Protein AF-A0A8J4VBN0-F1 (afdb_monomer_lite)

Structure (mmCIF, N/CA/C/O backbone):
data_AF-A0A8J4VBN0-F1
#
_entry.id   AF-A0A8J4VBN0-F1
#
loop_
_atom_site.group_PDB
_atom_site.id
_atom_site.type_symbol
_atom_site.label_atom_id
_atom_site.label_alt_id
_atom_site.label_comp_id
_atom_site.label_asym_id
_atom_site.label_entity_id
_atom_site.label_seq_id
_atom_site.pdbx_PDB_ins_code
_atom_site.Cartn_x
_atom_site.Cartn_y
_atom_site.Cartn_z
_atom_site.occupancy
_atom_site.B_iso_or_equiv
_atom_site.auth_seq_id
_atom_site.auth_comp_id
_atom_site.auth_asym_id
_atom_site.auth_atom_id
_atom_site.pdbx_PDB_model_num
ATOM 1 N N . MET A 1 1 ? -38.516 -13.359 5.847 1.00 37.72 1 MET A N 1
ATOM 2 C CA . MET A 1 1 ? -38.148 -12.010 6.319 1.00 37.72 1 MET A CA 1
ATOM 3 C C . MET A 1 1 ? -36.702 -11.805 5.894 1.00 37.72 1 MET A C 1
ATOM 5 O O . MET A 1 1 ? -35.832 -12.460 6.446 1.00 37.72 1 MET A O 1
ATOM 9 N N . LEU A 1 2 ? -36.469 -11.101 4.784 1.00 38.19 2 LEU A N 1
ATOM 10 C CA . LEU A 1 2 ? -35.113 -10.875 4.273 1.00 38.19 2 LEU A CA 1
ATOM 11 C C . LEU A 1 2 ? -34.439 -9.847 5.183 1.00 38.19 2 LEU A C 1
ATOM 13 O O . LEU A 1 2 ? -35.022 -8.793 5.417 1.00 38.19 2 LEU A O 1
ATOM 17 N N . ASP A 1 3 ? -33.267 -10.200 5.702 1.00 50.34 3 ASP A N 1
ATOM 18 C CA . ASP A 1 3 ? -32.446 -9.388 6.600 1.00 50.34 3 ASP A CA 1
ATOM 19 C C . ASP A 1 3 ? -32.258 -7.968 6.033 1.00 50.34 3 ASP A C 1
ATOM 21 O O . ASP A 1 3 ? -31.709 -7.778 4.947 1.00 50.34 3 ASP A O 1
ATOM 25 N N . GLU A 1 4 ? -32.766 -6.967 6.745 1.00 52.91 4 GLU A N 1
ATOM 26 C CA . GLU A 1 4 ? -32.744 -5.551 6.355 1.00 52.91 4 GLU A CA 1
ATOM 27 C C . GLU A 1 4 ? -31.297 -5.038 6.190 1.00 52.91 4 GLU A C 1
ATOM 29 O O . GLU A 1 4 ? -31.014 -4.218 5.315 1.00 52.91 4 GLU A O 1
ATOM 34 N N . SER A 1 5 ? -30.354 -5.654 6.916 1.00 49.41 5 SER A N 1
ATOM 35 C CA . SER A 1 5 ? -28.903 -5.482 6.767 1.00 49.41 5 SER A CA 1
ATOM 36 C C . SER A 1 5 ? -28.397 -5.892 5.376 1.00 49.41 5 SER A C 1
ATOM 38 O O . SER A 1 5 ? -27.596 -5.175 4.773 1.00 49.41 5 SER A O 1
ATOM 40 N N . LEU A 1 6 ? -28.900 -7.000 4.811 1.00 50.12 6 LEU A N 1
ATOM 41 C CA . LEU A 1 6 ? -28.540 -7.437 3.454 1.00 50.12 6 LEU A CA 1
ATOM 42 C C . LEU A 1 6 ? -29.054 -6.458 2.395 1.00 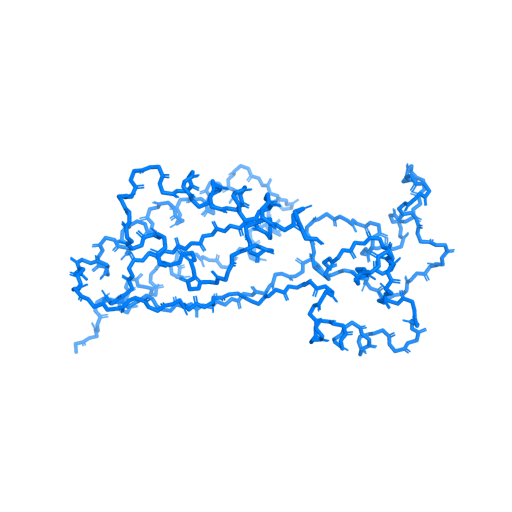50.12 6 LEU A C 1
ATOM 44 O O . LEU A 1 6 ? -28.361 -6.216 1.409 1.00 50.12 6 LEU A O 1
ATOM 48 N N . ARG A 1 7 ? -30.241 -5.870 2.595 1.00 52.50 7 ARG A N 1
ATOM 49 C CA . ARG A 1 7 ? -30.794 -4.874 1.666 1.00 52.50 7 ARG A CA 1
ATOM 50 C C . ARG A 1 7 ? -29.984 -3.587 1.663 1.00 52.50 7 ARG A C 1
ATOM 52 O O . ARG A 1 7 ? -29.706 -3.088 0.584 1.00 52.50 7 ARG A O 1
ATOM 59 N N . GLU A 1 8 ? -29.566 -3.073 2.816 1.00 51.97 8 GLU A N 1
ATOM 60 C CA . GLU A 1 8 ? -28.791 -1.826 2.886 1.00 51.97 8 GLU A CA 1
ATOM 61 C C . GLU A 1 8 ? -27.328 -1.988 2.467 1.00 51.97 8 GLU A C 1
ATOM 63 O O . GLU A 1 8 ? -26.791 -1.103 1.804 1.00 51.97 8 GLU A O 1
ATOM 68 N N . GLN A 1 9 ? -26.688 -3.122 2.772 1.00 53.28 9 GLN A N 1
ATOM 69 C CA . GLN A 1 9 ? -25.357 -3.435 2.238 1.00 53.28 9 GLN A CA 1
ATOM 70 C C . GLN A 1 9 ? -25.402 -3.573 0.716 1.00 53.28 9 GLN A C 1
ATOM 72 O O . GLN A 1 9 ? -24.578 -2.986 0.017 1.00 53.28 9 GLN A O 1
ATOM 77 N N . SER A 1 10 ? -26.417 -4.273 0.196 1.00 47.72 10 SER A N 1
ATOM 78 C CA . SER A 1 10 ? -26.672 -4.330 -1.240 1.00 47.72 10 SER A CA 1
ATOM 79 C C . SER A 1 10 ? -27.016 -2.949 -1.801 1.00 47.72 10 SER A C 1
ATOM 81 O O . SER A 1 10 ? -26.629 -2.674 -2.926 1.00 47.72 10 SER A O 1
ATOM 83 N N . LEU A 1 11 ? -27.665 -2.062 -1.032 1.00 45.69 11 LEU A N 1
ATOM 84 C CA . LEU A 1 11 ? -27.963 -0.686 -1.434 1.00 45.69 11 LEU A CA 1
ATOM 85 C C . LEU A 1 11 ? -26.691 0.166 -1.522 1.00 45.69 11 LEU A C 1
ATOM 87 O O . LEU A 1 11 ? -26.535 0.873 -2.503 1.00 45.69 11 LEU A O 1
ATOM 91 N N . CYS A 1 12 ? -25.764 0.071 -0.565 1.00 49.75 12 CYS A N 1
ATOM 92 C CA . CYS A 1 12 ? -24.473 0.771 -0.607 1.00 49.75 12 CYS A CA 1
ATOM 93 C C . CYS A 1 12 ? -23.614 0.287 -1.783 1.00 49.75 12 CYS A C 1
ATOM 95 O O . CYS A 1 12 ? -23.074 1.103 -2.522 1.00 49.75 12 CYS A O 1
ATOM 9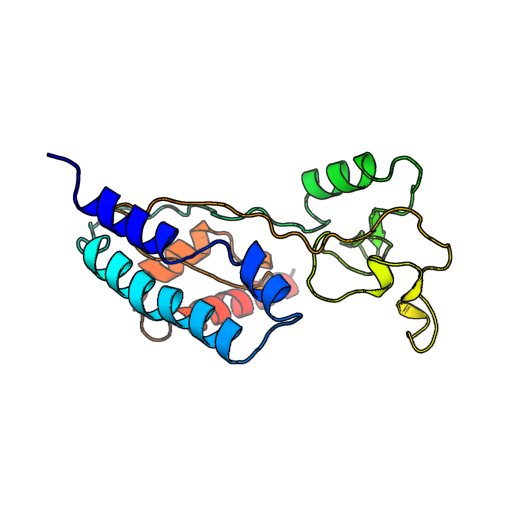7 N N . VAL A 1 13 ? -23.565 -1.034 -1.998 1.00 47.38 13 VAL A N 1
ATOM 98 C CA . VAL A 1 13 ? -22.861 -1.663 -3.128 1.00 47.38 13 VAL A CA 1
ATOM 99 C C . VAL A 1 13 ? -23.549 -1.370 -4.470 1.00 47.38 13 VAL A C 1
ATOM 101 O O . VAL A 1 13 ? -22.877 -1.243 -5.484 1.00 47.38 13 VAL A O 1
ATOM 104 N N . SER A 1 14 ? -24.878 -1.227 -4.502 1.00 44.44 14 SER A N 1
ATOM 105 C CA . SER A 1 14 ? -25.629 -0.869 -5.720 1.00 44.44 14 SER A CA 1
ATOM 106 C C . SER A 1 14 ? -25.656 0.635 -6.009 1.00 44.44 14 SER A C 1
ATOM 108 O O . SER A 1 14 ? -25.774 1.019 -7.165 1.00 44.44 14 SER A O 1
ATOM 110 N N . LYS A 1 15 ? -25.528 1.489 -4.981 1.00 47.47 15 LYS A N 1
ATOM 111 C CA . LYS A 1 15 ? -25.339 2.942 -5.117 1.00 47.47 15 LYS A CA 1
ATOM 112 C C . LYS A 1 15 ? -23.934 3.272 -5.609 1.00 47.47 15 LYS A C 1
ATOM 114 O O . LYS A 1 15 ? -23.758 4.277 -6.287 1.00 47.47 15 LYS A O 1
ATOM 119 N N . SER A 1 16 ? -22.947 2.432 -5.299 1.00 46.38 16 SER A N 1
ATOM 120 C CA . SER A 1 16 ? -21.686 2.414 -6.030 1.00 46.38 16 SER A CA 1
ATOM 121 C C . SER A 1 16 ? -21.892 1.679 -7.353 1.00 46.38 16 SER A C 1
ATOM 123 O O . SER A 1 16 ? -21.517 0.516 -7.498 1.00 46.38 16 SER A O 1
ATOM 125 N N . GLU A 1 17 ? -22.510 2.338 -8.332 1.00 48.00 17 GLU A N 1
ATOM 126 C CA . GLU A 1 17 ? -22.358 1.893 -9.716 1.00 48.00 17 GLU A CA 1
ATOM 127 C C . GLU A 1 17 ? -20.857 1.690 -10.007 1.00 48.00 17 GLU A C 1
ATOM 129 O O . GLU A 1 17 ? -20.023 2.445 -9.488 1.00 48.00 17 GLU A O 1
ATOM 134 N N . PRO A 1 18 ? -20.472 0.651 -10.769 1.00 49.41 18 PRO A N 1
ATOM 135 C CA . PRO A 1 18 ? -19.070 0.360 -11.007 1.00 49.41 18 PRO A CA 1
ATOM 136 C C . PRO A 1 18 ? -18.384 1.602 -11.584 1.00 49.41 18 PRO A C 1
ATOM 138 O O . PRO A 1 18 ? -18.669 2.031 -12.700 1.00 49.41 18 PRO A O 1
ATOM 141 N N . ILE A 1 19 ? -17.432 2.155 -10.825 1.00 49.03 19 ILE A N 1
ATOM 142 C CA . ILE A 1 19 ? -16.625 3.327 -11.217 1.00 49.03 19 ILE A CA 1
ATOM 143 C C . ILE A 1 19 ? -15.944 3.094 -12.582 1.00 49.03 19 ILE A C 1
ATOM 145 O O . ILE A 1 19 ? -15.636 4.045 -13.298 1.00 49.03 19 ILE A O 1
ATOM 149 N N . ASN A 1 20 ? -15.796 1.822 -12.980 1.00 48.25 20 ASN A N 1
ATOM 150 C CA . ASN A 1 20 ? -15.351 1.378 -14.300 1.00 48.25 20 ASN A CA 1
ATOM 151 C C . ASN A 1 20 ? -16.144 1.951 -15.495 1.00 48.25 20 ASN A C 1
ATOM 153 O O . ASN A 1 20 ? -15.658 1.824 -16.613 1.00 48.25 20 ASN A O 1
ATOM 157 N N . GLY A 1 21 ? -17.313 2.575 -15.300 1.00 48.75 21 GLY A N 1
ATOM 158 C CA . GLY A 1 21 ? -18.053 3.270 -16.367 1.00 48.75 21 GLY A CA 1
ATOM 159 C C . GLY A 1 21 ? -17.843 4.789 -16.411 1.00 48.75 21 GLY A C 1
ATOM 160 O O . GLY A 1 21 ? -17.714 5.371 -17.484 1.00 48.75 21 GLY A O 1
ATOM 161 N N . TYR A 1 22 ? -17.736 5.447 -15.257 1.00 53.72 22 TYR A N 1
ATOM 162 C CA . TYR A 1 22 ? -17.884 6.906 -15.168 1.00 53.72 22 TYR A CA 1
ATOM 163 C C . TYR A 1 22 ? -16.712 7.713 -15.721 1.00 53.72 22 TYR A C 1
ATOM 165 O O . TYR A 1 22 ? -16.909 8.700 -16.430 1.00 53.72 22 TYR A O 1
ATOM 173 N N . ALA A 1 23 ? -15.480 7.304 -15.415 1.00 53.44 23 ALA A N 1
ATOM 174 C CA . ALA A 1 23 ? -14.299 7.974 -15.959 1.00 53.44 23 ALA A CA 1
ATOM 175 C C . ALA A 1 23 ? -14.196 7.776 -17.483 1.00 53.44 23 ALA A C 1
ATOM 177 O O . ALA A 1 23 ? -13.687 8.643 -18.193 1.00 53.44 23 ALA A O 1
ATOM 178 N N . SER A 1 24 ? -14.706 6.648 -17.986 1.00 55.84 24 SER A N 1
ATOM 179 C CA . SER A 1 24 ? -14.779 6.347 -19.415 1.00 55.84 24 SER A CA 1
ATOM 180 C C . SER A 1 24 ? -15.873 7.154 -20.124 1.00 55.84 24 SER A C 1
ATOM 182 O O . SER A 1 24 ? -15.613 7.669 -21.209 1.00 55.84 24 SER A O 1
ATOM 184 N N . GLU A 1 25 ? -17.045 7.340 -19.506 1.00 59.03 25 GLU A N 1
ATOM 185 C CA . GLU A 1 25 ? -18.140 8.179 -20.027 1.00 59.03 25 GLU A CA 1
ATOM 186 C C . GLU A 1 25 ? -17.775 9.669 -20.085 1.00 59.03 25 GLU A C 1
ATOM 188 O O . GLU A 1 25 ? -18.123 10.357 -21.044 1.00 59.03 25 GLU A O 1
ATOM 193 N N . HIS A 1 26 ? -17.027 10.169 -19.098 1.00 57.75 26 HIS A N 1
ATOM 194 C CA . HIS A 1 26 ? -16.619 11.576 -19.023 1.00 57.75 26 HIS A CA 1
ATOM 195 C C . HIS A 1 26 ? -15.228 11.869 -19.617 1.00 57.75 26 HIS A C 1
ATOM 197 O O . HIS A 1 26 ? -14.732 12.985 -19.469 1.00 57.75 26 HIS A O 1
ATOM 203 N N . GLN A 1 27 ? -14.597 10.893 -20.288 1.00 62.31 27 GLN A N 1
ATOM 204 C CA . GLN A 1 27 ? -13.237 10.992 -20.855 1.00 62.31 27 GLN A CA 1
ATOM 205 C C . GLN A 1 27 ? -12.172 11.484 -19.851 1.00 62.31 27 GLN A C 1
ATOM 207 O O . GLN A 1 27 ? -11.173 12.098 -20.229 1.00 62.31 27 GLN A O 1
ATOM 212 N N . GLY A 1 28 ? -12.368 11.215 -18.560 1.00 64.38 28 GLY A N 1
ATOM 213 C CA . GLY A 1 28 ? -11.486 11.682 -17.498 1.00 64.38 28 GLY A CA 1
ATOM 214 C C . GLY A 1 28 ? -12.151 11.744 -16.126 1.00 64.38 28 GLY A C 1
ATOM 215 O O . GLY A 1 28 ? -13.335 11.458 -15.954 1.00 64.38 28 GLY A O 1
ATOM 216 N N . ILE A 1 29 ? -11.356 12.131 -15.129 1.00 76.94 29 ILE A N 1
ATOM 217 C CA . ILE A 1 29 ? -11.830 12.405 -13.770 1.00 76.94 29 ILE A CA 1
ATOM 218 C C . ILE A 1 29 ? -12.321 13.860 -13.744 1.00 76.94 29 ILE A C 1
ATOM 220 O O . ILE A 1 29 ? -11.513 14.781 -13.642 1.00 76.94 29 ILE A O 1
ATOM 224 N N . SER A 1 30 ? -13.630 14.068 -13.897 1.00 77.62 30 SER A N 1
ATOM 225 C CA . SER A 1 30 ? -14.269 15.383 -13.752 1.00 77.62 30 SER A CA 1
ATOM 226 C C . SER A 1 30 ? -14.686 15.643 -12.299 1.00 77.62 30 SER A C 1
ATOM 228 O O . SER A 1 30 ? -14.768 14.712 -11.499 1.00 77.62 30 SER A O 1
ATOM 230 N N . GLU A 1 31 ? -14.980 16.900 -11.957 1.00 79.44 31 GLU A N 1
ATOM 231 C CA . GLU A 1 31 ? -15.533 17.283 -10.645 1.00 79.44 31 GLU A CA 1
ATOM 232 C C . GLU A 1 31 ? -16.770 16.444 -10.288 1.00 79.44 31 GLU A C 1
ATOM 234 O O . GLU A 1 31 ? -16.823 15.844 -9.221 1.00 79.44 31 GLU A O 1
ATOM 239 N N . ASN A 1 32 ? -17.689 16.273 -11.240 1.00 75.75 32 ASN A N 1
ATOM 240 C CA . ASN A 1 32 ? -18.893 15.458 -11.072 1.00 75.75 32 ASN A CA 1
ATOM 241 C C . ASN A 1 32 ? -18.568 13.972 -10.804 1.00 75.75 32 ASN A C 1
ATOM 243 O O . ASN A 1 32 ? -19.205 13.334 -9.971 1.00 75.75 32 ASN A O 1
ATOM 247 N N . VAL A 1 33 ? -17.542 13.411 -11.461 1.00 77.00 33 VAL A N 1
ATOM 248 C CA . VAL A 1 33 ? -17.085 12.032 -11.184 1.00 77.00 33 VAL A CA 1
ATOM 249 C C . VAL A 1 33 ? -16.539 11.915 -9.759 1.00 77.00 33 VAL A C 1
ATOM 251 O O . VAL A 1 33 ? -16.814 10.926 -9.082 1.00 77.00 33 VAL A O 1
ATOM 254 N N . ILE A 1 34 ? -15.795 12.921 -9.288 1.00 77.00 34 ILE A N 1
ATOM 255 C CA . ILE A 1 34 ? -15.260 12.950 -7.921 1.00 77.00 34 ILE A CA 1
ATOM 256 C C . ILE A 1 34 ? -16.398 13.073 -6.904 1.00 77.00 34 ILE A C 1
ATOM 258 O O . ILE A 1 34 ? -16.446 12.286 -5.963 1.00 77.00 34 ILE A O 1
ATOM 262 N N . GLU A 1 35 ? -17.333 14.004 -7.100 1.00 75.50 35 GLU A N 1
ATOM 263 C CA . GLU A 1 35 ? -18.477 14.202 -6.203 1.00 75.50 35 GLU A CA 1
ATOM 264 C C . GLU A 1 35 ? -19.346 12.946 -6.104 1.00 75.50 35 GLU A C 1
ATOM 266 O O . GLU A 1 35 ? -19.673 12.493 -5.005 1.00 75.50 35 GLU A O 1
ATOM 271 N N . LYS A 1 36 ? -19.659 12.320 -7.244 1.00 72.56 36 LYS A N 1
ATOM 272 C CA . LYS A 1 36 ? -20.432 11.074 -7.282 1.00 72.56 36 LYS A CA 1
ATOM 273 C C . LYS A 1 36 ? -19.715 9.895 -6.640 1.00 72.56 36 LYS A C 1
ATOM 275 O O . LYS A 1 36 ? -20.387 9.025 -6.101 1.00 72.56 36 LYS A O 1
ATOM 280 N N . ALA A 1 37 ? -18.385 9.839 -6.694 1.00 74.56 37 ALA A N 1
ATOM 281 C CA . ALA A 1 37 ? -17.623 8.821 -5.977 1.00 74.56 37 ALA A CA 1
ATOM 282 C C . ALA A 1 37 ? -17.571 9.112 -4.468 1.00 74.56 37 ALA A C 1
ATOM 284 O O . ALA A 1 37 ? -17.641 8.186 -3.667 1.00 74.56 37 ALA A O 1
ATOM 285 N N . PHE A 1 38 ? -17.483 10.390 -4.088 1.00 73.62 38 PHE A N 1
ATOM 286 C CA . PHE A 1 38 ? -17.320 10.846 -2.710 1.00 73.62 38 PHE A CA 1
ATOM 287 C C . PHE A 1 38 ? -18.587 10.671 -1.864 1.00 73.62 38 PHE A C 1
ATOM 289 O O . PHE A 1 38 ? -18.507 10.126 -0.760 1.00 73.62 38 PHE A O 1
ATOM 296 N N . LEU A 1 39 ? -19.754 11.075 -2.384 1.00 67.94 39 LEU A N 1
ATOM 297 C CA . LEU A 1 39 ? -21.021 11.068 -1.639 1.00 67.94 39 LEU A CA 1
ATOM 298 C C . LEU A 1 39 ? -21.418 9.670 -1.118 1.00 67.94 39 LEU A C 1
ATOM 300 O O . LEU A 1 39 ? -21.722 9.548 0.072 1.00 67.94 39 LEU A O 1
ATOM 304 N N . PRO A 1 40 ? -21.357 8.583 -1.919 1.00 67.81 40 PRO A N 1
ATOM 305 C CA . PRO A 1 40 ? -21.608 7.238 -1.417 1.00 67.81 40 PRO A CA 1
ATOM 306 C C . PRO A 1 40 ? -20.626 6.827 -0.320 1.00 67.81 40 PRO A C 1
ATOM 308 O O . PRO A 1 40 ? -21.053 6.210 0.650 1.00 67.81 40 PRO A O 1
ATOM 311 N N . THR A 1 41 ? -19.339 7.177 -0.416 1.00 71.31 41 THR A N 1
ATOM 312 C CA . THR A 1 41 ? -18.368 6.842 0.641 1.00 71.31 41 THR A CA 1
ATOM 313 C C . THR A 1 41 ? -18.640 7.576 1.947 1.00 71.31 41 THR A C 1
ATOM 315 O O . THR A 1 41 ? -18.646 6.932 2.991 1.00 71.31 41 THR A O 1
ATOM 318 N N . GLU A 1 42 ? -18.900 8.882 1.917 1.00 72.69 42 GLU A N 1
ATOM 319 C CA . GLU A 1 42 ? -19.036 9.679 3.144 1.00 72.69 42 GLU A CA 1
ATOM 320 C C . GLU A 1 42 ? -20.406 9.556 3.814 1.00 72.69 42 GLU A C 1
ATOM 322 O O . GLU A 1 42 ? -20.502 9.694 5.029 1.00 72.69 42 GLU A O 1
ATOM 327 N N . GLU A 1 43 ? -21.476 9.256 3.076 1.00 72.44 43 GLU A N 1
ATOM 328 C CA . GLU A 1 43 ? -22.793 9.058 3.693 1.00 72.44 43 GLU A CA 1
ATOM 329 C C . GLU A 1 43 ? -23.045 7.593 4.059 1.00 72.44 43 GLU A C 1
ATOM 331 O O . GLU A 1 43 ? -23.558 7.286 5.143 1.00 72.44 43 GLU A O 1
ATOM 336 N N . CYS A 1 44 ? -22.683 6.657 3.175 1.00 72.44 44 CYS A N 1
ATOM 337 C CA . CYS A 1 44 ? -23.033 5.255 3.384 1.00 72.44 44 CYS A CA 1
ATOM 338 C C . CYS A 1 44 ? -22.117 4.583 4.404 1.00 72.44 44 CYS A C 1
ATOM 340 O O . CYS A 1 44 ? -22.607 3.805 5.224 1.00 72.44 44 CYS A O 1
ATOM 342 N N . PHE A 1 45 ? -20.810 4.874 4.396 1.00 80.50 45 PHE A N 1
ATOM 343 C CA . PHE A 1 45 ? -19.885 4.207 5.311 1.00 80.50 45 PHE A CA 1
ATOM 344 C C . PHE A 1 45 ? -20.158 4.559 6.783 1.00 80.50 45 PHE A C 1
ATOM 346 O O . PHE A 1 45 ? -20.321 3.625 7.573 1.00 80.50 45 PHE A O 1
ATOM 353 N N . PRO A 1 46 ? -20.306 5.839 7.188 1.00 80.88 46 PRO A N 1
ATOM 354 C CA . PRO A 1 46 ? -20.635 6.164 8.575 1.00 80.88 46 PRO A CA 1
ATOM 355 C C . PRO A 1 46 ? -21.990 5.605 9.009 1.00 80.88 46 PRO A C 1
ATOM 357 O O . PRO A 1 46 ? -22.112 5.118 10.131 1.00 80.88 46 PRO A O 1
ATOM 360 N N . SER A 1 47 ? -22.998 5.622 8.128 1.00 79.69 47 SER A N 1
ATOM 361 C CA . SER A 1 47 ? -24.311 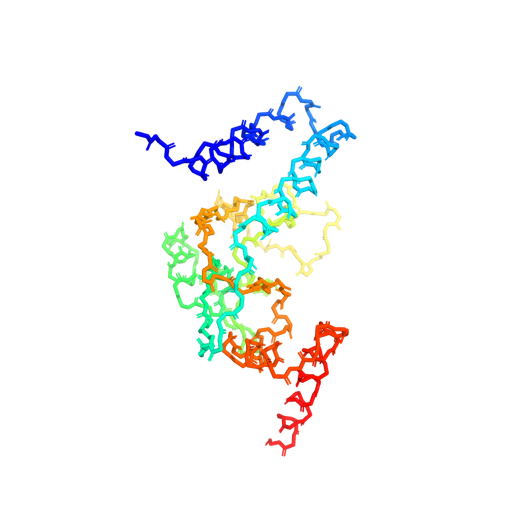5.026 8.407 1.00 79.69 47 SER A CA 1
ATOM 362 C C . SER A 1 47 ? -24.206 3.518 8.660 1.00 79.69 47 SER A C 1
ATOM 364 O O . SER A 1 47 ? -24.702 3.018 9.673 1.00 79.69 47 SER A O 1
ATOM 366 N N . LEU A 1 48 ? -23.486 2.799 7.793 1.00 78.44 48 LEU A N 1
ATOM 367 C CA . LEU A 1 48 ? -23.257 1.363 7.924 1.00 78.44 48 LEU A CA 1
ATOM 368 C C . LEU A 1 48 ? -22.496 1.029 9.215 1.00 78.44 48 LEU A C 1
ATOM 370 O O . LEU A 1 48 ? -22.907 0.140 9.959 1.00 78.44 48 LEU A O 1
ATOM 374 N N . VAL A 1 49 ? -21.425 1.768 9.511 1.00 83.56 49 VAL A N 1
ATOM 375 C CA . VAL A 1 49 ? -20.631 1.601 10.736 1.00 83.56 49 VAL A CA 1
ATOM 376 C C . VAL A 1 49 ? -21.477 1.854 11.981 1.00 83.56 49 VAL A C 1
ATOM 378 O O . VAL A 1 49 ? -21.466 1.035 12.897 1.00 83.56 49 VAL A O 1
ATOM 381 N N . ASN A 1 50 ? -22.251 2.942 12.012 1.00 80.75 50 ASN A N 1
ATOM 382 C CA . ASN A 1 50 ? -23.099 3.2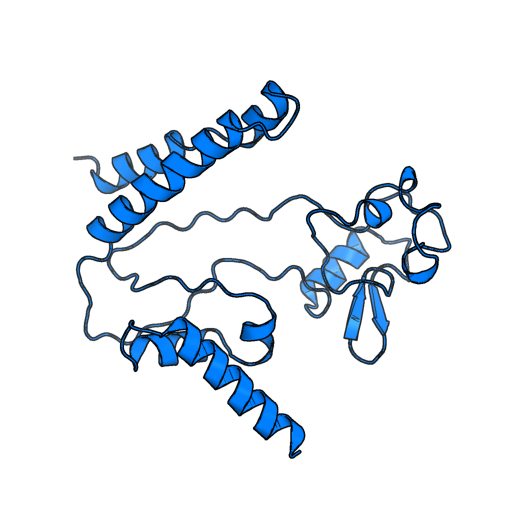75 13.156 1.00 80.75 50 ASN A CA 1
ATOM 383 C C . ASN A 1 50 ? -24.178 2.216 13.416 1.00 80.75 50 ASN A C 1
ATOM 385 O O . ASN A 1 50 ? -24.551 2.030 14.569 1.00 80.75 50 ASN A O 1
ATOM 389 N N . LYS A 1 51 ? -24.664 1.516 12.379 1.00 77.19 51 LYS A N 1
ATOM 390 C CA . LYS A 1 51 ? -25.657 0.433 12.502 1.00 77.19 51 LYS A CA 1
ATOM 391 C C . LYS A 1 51 ? -25.061 -0.933 12.841 1.00 77.19 51 LYS A C 1
ATOM 393 O O . LYS A 1 51 ? -25.712 -1.726 13.516 1.00 77.19 51 LYS A O 1
ATOM 398 N N . GLN A 1 52 ? -23.860 -1.239 12.360 1.00 77.88 52 GLN A N 1
ATOM 399 C CA . GLN A 1 52 ? -23.248 -2.552 12.582 1.00 77.88 52 GLN A CA 1
ATOM 400 C C . GLN A 1 52 ? -22.421 -2.561 13.874 1.00 77.88 52 GLN A C 1
ATOM 402 O O . GLN A 1 52 ? -22.602 -3.434 14.714 1.00 77.88 52 GLN A O 1
ATOM 407 N N . TRP A 1 53 ? -21.587 -1.549 14.121 1.00 82.75 53 TRP A N 1
ATOM 408 C CA . TRP A 1 53 ? -20.627 -1.531 15.237 1.00 82.75 53 TRP A CA 1
ATOM 409 C C . TRP A 1 53 ? -21.216 -0.986 16.560 1.00 82.75 53 TRP A C 1
ATOM 411 O O . TRP A 1 53 ? -20.521 -0.341 17.350 1.00 82.75 53 TRP A O 1
ATOM 421 N N . LEU A 1 54 ? -22.508 -1.229 16.825 1.00 65.06 54 LEU A N 1
ATOM 422 C CA . LEU A 1 54 ? -23.245 -0.708 17.994 1.00 65.06 54 LEU A CA 1
ATOM 423 C C . LEU A 1 54 ? -22.842 -1.348 19.332 1.00 65.06 54 LEU A C 1
ATOM 425 O O . LEU A 1 54 ? -23.068 -0.754 20.387 1.00 65.06 54 LEU A O 1
ATOM 429 N N . LYS A 1 55 ? -22.268 -2.558 19.325 1.00 61.78 55 LYS A N 1
ATOM 430 C CA . LYS A 1 55 ? -21.929 -3.304 20.546 1.00 61.78 55 LYS A CA 1
ATOM 431 C C . LYS A 1 55 ? -20.424 -3.523 20.645 1.00 61.78 55 LYS A C 1
ATOM 433 O O . LYS A 1 55 ? -19.859 -4.376 19.972 1.00 61.78 55 LYS A O 1
ATOM 438 N N . ARG A 1 56 ? -19.772 -2.804 21.562 1.00 60.75 56 ARG A N 1
ATOM 439 C CA . ARG A 1 56 ? -18.407 -3.147 21.979 1.00 60.75 56 ARG A CA 1
ATOM 440 C C . ARG A 1 56 ? -18.475 -4.224 23.047 1.00 60.75 56 ARG A C 1
ATOM 442 O O . ARG A 1 56 ? -18.793 -3.943 24.199 1.00 60.75 56 ARG A O 1
ATOM 449 N N . GLY A 1 57 ? -18.223 -5.465 22.651 1.00 58.78 57 GLY A N 1
ATOM 450 C CA . GLY A 1 57 ? -17.982 -6.534 23.609 1.00 58.78 57 GLY A CA 1
ATOM 451 C C . GLY A 1 57 ? -16.633 -6.331 24.296 1.00 58.78 57 GLY A C 1
ATOM 452 O O . GLY A 1 57 ? -15.675 -5.885 23.674 1.00 58.78 57 GLY A O 1
ATOM 453 N N . THR A 1 58 ? -16.531 -6.707 25.566 1.00 60.28 58 THR A N 1
ATOM 454 C CA . THR A 1 58 ? -15.283 -6.790 26.349 1.00 60.28 58 THR A CA 1
ATOM 455 C C . THR A 1 58 ? -14.393 -7.967 25.914 1.00 60.28 58 THR A C 1
ATOM 457 O O . THR A 1 58 ? -13.783 -8.638 26.744 1.00 60.28 58 THR A O 1
ATOM 460 N N . ARG A 1 59 ? -14.365 -8.277 24.614 1.00 66.50 59 ARG A N 1
ATOM 461 C CA . ARG A 1 59 ? -13.673 -9.443 24.057 1.00 66.50 59 ARG A CA 1
ATOM 462 C C . ARG A 1 59 ? -12.311 -9.053 23.497 1.00 66.50 59 ARG A C 1
ATOM 464 O O . ARG A 1 59 ? -12.094 -7.915 23.088 1.00 66.50 59 ARG A O 1
ATOM 471 N N . GLU A 1 60 ? -11.409 -10.027 23.492 1.00 84.94 60 GLU A N 1
ATOM 472 C CA . GLU A 1 60 ? -10.129 -9.948 22.795 1.00 84.94 60 GLU A CA 1
ATOM 473 C C . GLU A 1 60 ? -10.355 -9.592 21.317 1.00 84.94 60 GLU A C 1
ATOM 475 O O . GLU A 1 60 ? -11.236 -10.156 20.665 1.00 84.94 60 GLU A O 1
ATOM 480 N N . VAL A 1 61 ? -9.595 -8.621 20.804 1.00 91.56 61 VAL A N 1
ATOM 481 C CA . VAL A 1 61 ? -9.725 -8.130 19.426 1.00 91.56 61 VAL A CA 1
ATOM 482 C C . VAL A 1 61 ? -8.580 -8.686 18.592 1.00 91.56 61 VAL A C 1
ATOM 484 O O . VAL A 1 61 ? -7.409 -8.424 18.876 1.00 91.56 61 VAL A O 1
ATOM 487 N N . THR A 1 62 ? -8.916 -9.422 17.538 1.00 94.88 62 THR A N 1
ATOM 488 C CA . THR A 1 62 ? -7.945 -10.012 16.611 1.00 94.88 62 THR A CA 1
ATOM 489 C C . THR A 1 62 ? -7.832 -9.179 15.340 1.00 94.88 62 THR A C 1
ATOM 491 O O . THR A 1 62 ? -8.829 -8.696 14.806 1.00 94.88 62 THR A O 1
ATOM 494 N N . ALA A 1 63 ? -6.611 -9.015 14.837 1.00 96.62 63 ALA A N 1
ATOM 495 C CA . ALA A 1 63 ? -6.363 -8.345 13.571 1.00 96.62 63 ALA A CA 1
ATOM 496 C C . ALA A 1 63 ? -6.702 -9.248 12.376 1.00 96.62 63 ALA A C 1
ATOM 498 O O . ALA A 1 63 ? -6.186 -10.360 12.265 1.00 96.62 63 ALA A O 1
ATOM 499 N N . ILE A 1 64 ? -7.502 -8.729 11.443 1.00 95.38 64 ILE A N 1
ATOM 500 C CA . ILE A 1 64 ? -7.795 -9.367 10.156 1.00 95.38 64 ILE A CA 1
ATOM 501 C C . ILE A 1 64 ? -7.268 -8.457 9.046 1.00 95.38 64 ILE A C 1
ATOM 503 O O . ILE A 1 64 ? -7.653 -7.292 8.948 1.00 95.38 64 ILE A O 1
ATOM 507 N N . GLN A 1 65 ? -6.367 -8.979 8.214 1.00 95.75 65 GLN A N 1
ATOM 508 C CA . GLN A 1 65 ? -5.830 -8.247 7.068 1.00 95.75 65 GLN A CA 1
ATOM 509 C C . GLN A 1 65 ? -6.801 -8.327 5.887 1.00 95.75 65 GLN A C 1
ATOM 511 O O . GLN A 1 65 ? -7.181 -9.419 5.471 1.00 95.75 65 GLN A O 1
ATOM 516 N N . LEU A 1 66 ? -7.185 -7.170 5.341 1.00 94.75 66 LEU A N 1
ATOM 517 C CA . LEU A 1 66 ? -8.195 -7.075 4.275 1.00 94.75 66 LEU A CA 1
ATOM 518 C C . LEU A 1 66 ? -7.606 -6.958 2.858 1.00 94.75 66 LEU A C 1
ATOM 520 O O . LEU A 1 66 ? -8.310 -7.215 1.879 1.00 94.75 66 LEU A O 1
ATOM 524 N N . SER A 1 67 ? -6.332 -6.575 2.737 1.00 92.88 67 SER A N 1
ATOM 525 C CA . SER A 1 67 ? -5.630 -6.400 1.461 1.00 92.88 67 SER A CA 1
ATOM 526 C C . SER A 1 67 ? -4.289 -7.128 1.456 1.00 92.88 67 SER A C 1
ATOM 528 O O . SER A 1 67 ? -3.601 -7.208 2.472 1.00 92.88 67 SER A O 1
ATOM 530 N N . THR A 1 68 ? -3.898 -7.666 0.303 1.00 91.00 68 THR A N 1
ATOM 531 C CA . THR A 1 68 ? -2.559 -8.232 0.109 1.00 91.00 68 THR A CA 1
ATOM 532 C C . THR A 1 68 ? -1.582 -7.148 -0.315 1.00 91.00 68 THR A C 1
ATOM 534 O O . THR A 1 68 ? -1.915 -6.283 -1.125 1.00 91.00 68 THR A O 1
ATOM 537 N N . GLU A 1 69 ? -0.352 -7.221 0.178 1.00 91.75 69 GLU A N 1
ATOM 538 C CA . GLU A 1 69 ? 0.704 -6.310 -0.249 1.00 91.75 69 GLU A CA 1
ATOM 539 C C . GLU A 1 69 ? 1.230 -6.679 -1.638 1.00 91.75 69 GLU A C 1
ATOM 541 O O . GLU A 1 69 ? 1.545 -7.833 -1.925 1.00 91.75 69 GLU A O 1
ATOM 546 N N . HIS A 1 70 ? 1.398 -5.671 -2.489 1.00 95.12 70 HIS A N 1
ATOM 547 C CA . HIS A 1 70 ? 1.959 -5.815 -3.833 1.00 95.12 70 HIS A CA 1
ATOM 548 C C . HIS A 1 70 ? 3.424 -5.361 -3.882 1.00 95.12 70 HIS A C 1
ATOM 550 O O . HIS A 1 70 ? 3.848 -4.690 -4.825 1.00 95.12 70 HIS A O 1
ATOM 556 N N . ASN A 1 71 ? 4.197 -5.722 -2.856 1.00 95.12 71 ASN A N 1
ATOM 557 C CA . ASN A 1 71 ? 5.594 -5.339 -2.661 1.00 95.12 71 ASN A CA 1
ATOM 558 C C . ASN A 1 71 ? 6.545 -6.493 -3.036 1.00 95.12 71 ASN A C 1
ATOM 560 O O . ASN A 1 71 ? 6.322 -7.638 -2.664 1.00 95.12 71 ASN A O 1
ATOM 564 N N . ALA A 1 72 ? 7.635 -6.200 -3.741 1.00 96.56 72 ALA A N 1
ATOM 565 C CA . ALA A 1 72 ? 8.638 -7.155 -4.206 1.00 96.56 72 ALA A CA 1
ATOM 566 C C . ALA A 1 72 ? 9.429 -7.821 -3.069 1.00 96.56 72 ALA A C 1
ATOM 568 O O . ALA A 1 72 ? 10.125 -8.803 -3.312 1.00 96.56 72 ALA A O 1
ATOM 569 N N . ASN A 1 73 ? 9.336 -7.329 -1.833 1.00 93.69 73 ASN A N 1
ATOM 570 C CA . ASN A 1 73 ? 9.841 -8.062 -0.674 1.00 93.69 73 ASN A CA 1
ATOM 571 C C . ASN A 1 73 ? 9.024 -9.338 -0.393 1.00 93.69 73 ASN A C 1
ATOM 573 O O . ASN A 1 73 ? 9.569 -10.286 0.172 1.00 93.69 73 ASN A O 1
ATOM 577 N N . MET A 1 74 ? 7.765 -9.402 -0.839 1.00 94.75 74 MET A N 1
ATOM 578 C CA . MET A 1 74 ? 6.925 -10.596 -0.741 1.00 94.75 74 MET A CA 1
ATOM 579 C C . MET A 1 74 ? 7.318 -11.621 -1.804 1.00 94.75 74 MET A C 1
ATOM 581 O O . MET A 1 74 ? 7.344 -11.328 -2.998 1.00 94.75 74 MET A O 1
ATOM 585 N N . GLU A 1 75 ? 7.599 -12.855 -1.386 1.00 96.12 75 GLU A N 1
ATOM 586 C CA . GLU A 1 75 ? 7.988 -13.934 -2.301 1.00 96.12 75 GLU A CA 1
ATOM 587 C C . GLU A 1 75 ? 6.910 -14.267 -3.337 1.00 96.12 75 GLU A C 1
ATOM 589 O O . GLU A 1 75 ? 7.241 -14.450 -4.506 1.00 96.12 75 GLU A O 1
ATOM 594 N N . SER A 1 76 ? 5.635 -14.252 -2.944 1.00 96.19 76 SER A N 1
ATOM 595 C CA . SER A 1 76 ? 4.505 -14.453 -3.859 1.00 96.19 76 SER A CA 1
ATOM 596 C C . SER A 1 76 ? 4.499 -13.435 -5.002 1.00 96.19 76 SER A C 1
ATOM 598 O O . SER A 1 76 ? 4.348 -13.815 -6.160 1.00 96.19 76 SER A O 1
ATOM 600 N N . VAL A 1 77 ? 4.753 -12.159 -4.698 1.00 96.69 77 VAL A N 1
ATOM 601 C CA . VAL A 1 77 ? 4.838 -11.081 -5.696 1.00 96.69 77 VAL A CA 1
ATOM 602 C C . VAL A 1 77 ? 6.051 -11.276 -6.608 1.00 96.69 77 VAL A C 1
ATOM 604 O O . VAL A 1 77 ? 5.964 -11.046 -7.814 1.00 96.69 77 VAL A O 1
ATOM 607 N N . ARG A 1 78 ? 7.190 -11.734 -6.069 1.00 97.12 78 ARG A N 1
ATOM 608 C CA . ARG A 1 78 ? 8.373 -12.050 -6.890 1.00 97.12 78 ARG A CA 1
ATOM 609 C C . ARG A 1 78 ? 8.093 -13.199 -7.855 1.00 97.12 78 ARG A C 1
ATOM 611 O O . ARG A 1 78 ? 8.431 -13.080 -9.030 1.00 97.12 78 ARG A O 1
ATOM 618 N N . ALA A 1 79 ? 7.457 -14.263 -7.374 1.00 96.75 79 ALA A N 1
ATOM 619 C CA . ALA A 1 79 ? 7.080 -15.411 -8.189 1.00 96.75 79 ALA A CA 1
ATOM 620 C C . ALA A 1 79 ? 6.074 -15.022 -9.287 1.00 96.75 79 ALA A C 1
ATOM 622 O O . ALA A 1 79 ? 6.252 -15.407 -10.442 1.00 96.75 79 ALA A O 1
ATOM 623 N N . GLU A 1 80 ? 5.067 -14.201 -8.962 1.00 95.50 80 GLU A N 1
ATOM 624 C CA . GLU A 1 80 ? 4.108 -13.655 -9.934 1.00 95.50 80 GLU A CA 1
ATOM 625 C C . GLU A 1 80 ? 4.823 -12.848 -11.028 1.00 95.50 80 GLU A C 1
ATOM 627 O O . GLU A 1 80 ? 4.642 -13.119 -12.214 1.00 95.50 80 GLU A O 1
ATOM 632 N N . LEU A 1 81 ? 5.697 -11.906 -10.652 1.00 96.12 81 LEU A N 1
ATOM 633 C CA . LEU A 1 81 ? 6.464 -11.099 -11.607 1.00 96.12 81 LEU A CA 1
ATOM 634 C C . LEU A 1 81 ? 7.363 -11.958 -12.506 1.00 96.12 81 LEU A C 1
ATOM 636 O O . LEU A 1 81 ? 7.447 -11.722 -13.709 1.00 96.12 81 LEU A O 1
ATOM 640 N N . GLN A 1 82 ? 8.024 -12.970 -11.949 1.00 95.75 82 GLN A N 1
ATOM 641 C CA . GLN A 1 82 ? 8.866 -13.885 -12.723 1.00 95.75 82 GLN A CA 1
ATOM 642 C C . GLN A 1 82 ? 8.041 -14.728 -13.706 1.00 95.75 82 GLN A C 1
ATOM 644 O O . GLN A 1 82 ? 8.449 -14.882 -14.856 1.00 95.75 82 GLN A O 1
ATOM 649 N N . SER A 1 83 ? 6.862 -15.200 -13.292 1.00 95.19 83 SER A N 1
ATOM 650 C CA . SER A 1 83 ? 5.907 -15.926 -14.142 1.00 95.19 83 SER A CA 1
ATOM 651 C C . SER A 1 83 ? 5.332 -15.040 -15.261 1.00 95.19 83 SER A C 1
ATOM 653 O O . SER A 1 83 ? 5.244 -15.409 -16.427 1.00 95.19 83 SER A O 1
ATOM 655 N N . LEU A 1 84 ? 5.011 -13.780 -14.984 1.00 93.38 84 LEU A N 1
ATOM 656 C CA . LEU A 1 84 ? 4.521 -12.890 -16.040 1.00 93.38 84 LEU A CA 1
ATOM 657 C C . LEU A 1 84 ? 5.626 -12.507 -17.042 1.00 93.38 84 LEU A C 1
ATOM 659 O O . LEU A 1 84 ? 5.339 -12.244 -18.218 1.00 93.38 84 LEU A O 1
ATOM 663 N N . HIS A 1 85 ? 6.891 -12.536 -16.616 1.00 93.62 85 HIS A N 1
ATOM 664 C CA . HIS A 1 85 ? 8.044 -12.070 -17.384 1.00 93.62 85 HIS A CA 1
ATOM 665 C C . HIS A 1 85 ? 9.146 -13.135 -17.544 1.00 93.62 85 HIS A C 1
ATOM 667 O O . HIS A 1 85 ? 10.320 -12.849 -17.321 1.00 93.62 85 HIS A O 1
ATOM 673 N N . HIS A 1 86 ? 8.793 -14.337 -18.018 1.00 91.12 86 HIS A N 1
ATOM 674 C CA . HIS A 1 86 ? 9.723 -15.473 -18.196 1.00 91.12 86 HIS A CA 1
ATOM 675 C C . HIS A 1 86 ? 11.049 -15.146 -18.916 1.00 91.12 86 HIS A C 1
ATOM 677 O O . HIS A 1 86 ? 12.073 -15.769 -18.652 1.00 91.12 86 HIS A O 1
ATOM 683 N N . HIS A 1 87 ? 11.042 -14.185 -19.844 1.00 89.12 87 HIS A N 1
ATOM 684 C CA . HIS A 1 87 ? 12.214 -13.807 -20.646 1.00 89.12 87 HIS A CA 1
ATOM 685 C C . HIS A 1 87 ? 13.029 -12.649 -20.049 1.00 89.12 87 HIS A C 1
ATOM 687 O O . HIS A 1 87 ? 14.020 -12.218 -20.636 1.00 89.12 87 HIS A O 1
ATOM 693 N N . ASP A 1 88 ? 12.612 -12.112 -18.904 1.00 92.12 88 ASP A N 1
ATOM 694 C CA . ASP A 1 88 ? 13.187 -10.922 -18.289 1.00 92.12 88 ASP A CA 1
ATOM 695 C C . ASP A 1 88 ? 13.825 -11.280 -16.947 1.00 92.12 88 ASP A C 1
ATOM 697 O O . ASP A 1 88 ? 13.255 -11.080 -15.876 1.00 92.12 88 ASP A O 1
ATOM 701 N N . SER A 1 89 ? 15.058 -11.787 -16.991 1.00 91.56 89 SER A N 1
ATOM 702 C CA . SER A 1 89 ? 15.816 -12.152 -15.784 1.00 91.56 89 SER A CA 1
ATOM 703 C C . SER A 1 89 ? 16.105 -10.970 -14.848 1.00 91.56 89 SER A C 1
ATOM 705 O O . SER A 1 89 ? 16.615 -11.166 -13.748 1.00 91.56 89 SER A O 1
ATOM 707 N N . GLN A 1 90 ? 15.806 -9.741 -15.276 1.00 92.62 90 GLN A N 1
ATOM 708 C CA . GLN A 1 90 ? 15.991 -8.509 -14.515 1.00 92.62 90 GLN A CA 1
ATOM 709 C C . GLN A 1 90 ? 14.659 -7.909 -14.037 1.00 92.62 90 GLN A C 1
ATOM 711 O O . GLN A 1 90 ? 14.658 -6.784 -13.533 1.00 92.62 90 GLN A O 1
ATOM 716 N N . ILE A 1 91 ? 13.526 -8.615 -14.187 1.00 95.69 91 ILE A N 1
ATOM 717 C CA . ILE A 1 91 ? 12.212 -8.114 -13.755 1.00 95.69 91 ILE A CA 1
ATOM 718 C C . ILE A 1 91 ? 12.200 -7.775 -12.264 1.00 95.69 91 ILE A C 1
ATOM 720 O O . ILE A 1 91 ? 11.671 -6.738 -11.874 1.00 95.69 91 ILE A O 1
ATOM 724 N N . VAL A 1 92 ? 12.855 -8.597 -11.445 1.00 96.75 92 VAL A N 1
ATOM 725 C CA . VAL A 1 92 ? 13.000 -8.410 -10.003 1.00 96.75 92 VAL A CA 1
ATOM 726 C C . VAL A 1 92 ? 14.451 -8.663 -9.623 1.00 96.75 92 VAL A C 1
ATOM 728 O O . VAL A 1 92 ? 14.994 -9.727 -9.909 1.00 96.75 92 VAL A O 1
ATOM 731 N N . VAL A 1 93 ? 15.080 -7.693 -8.962 1.00 96.31 93 VAL A N 1
ATOM 732 C CA . VAL A 1 93 ? 16.494 -7.759 -8.572 1.00 96.31 93 VAL A CA 1
ATOM 733 C C . VAL A 1 93 ? 16.683 -7.320 -7.126 1.00 96.31 93 VAL A C 1
ATOM 735 O O . VAL A 1 93 ? 15.999 -6.418 -6.638 1.00 96.31 93 VAL A O 1
ATOM 738 N N . LEU A 1 94 ? 17.637 -7.938 -6.433 1.00 96.88 94 LEU A N 1
ATOM 739 C CA . LEU A 1 94 ? 18.036 -7.536 -5.088 1.00 96.88 94 LEU A CA 1
ATOM 740 C C . LEU A 1 94 ? 19.080 -6.414 -5.186 1.00 96.88 94 LEU A C 1
ATOM 742 O O . LEU A 1 94 ? 20.187 -6.633 -5.672 1.00 96.88 94 LEU A O 1
ATOM 746 N N . LYS A 1 95 ? 18.749 -5.206 -4.718 1.00 94.38 95 LYS A N 1
ATOM 747 C CA . LYS A 1 95 ? 19.642 -4.036 -4.742 1.00 94.38 95 LYS A CA 1
ATOM 748 C C . LYS A 1 95 ? 19.702 -3.391 -3.364 1.00 94.38 95 LYS A C 1
ATOM 750 O O . LYS A 1 95 ? 18.672 -3.036 -2.799 1.00 94.38 95 LYS A O 1
ATOM 755 N N . HIS A 1 96 ? 20.912 -3.230 -2.826 1.00 92.44 96 HIS A N 1
ATOM 756 C CA . HIS A 1 96 ? 21.135 -2.733 -1.461 1.00 92.44 96 HIS A CA 1
ATOM 757 C C . HIS A 1 96 ? 20.322 -3.508 -0.406 1.00 92.44 96 HIS A C 1
ATOM 759 O O . HIS A 1 96 ? 19.703 -2.908 0.465 1.00 92.44 96 HIS A O 1
ATOM 765 N N . LYS A 1 97 ? 20.310 -4.848 -0.512 1.00 93.56 97 LYS A N 1
ATOM 766 C CA . LYS A 1 97 ? 19.560 -5.768 0.367 1.00 93.56 97 LYS A CA 1
ATOM 767 C C . LYS A 1 97 ? 18.032 -5.617 0.317 1.00 93.56 97 LYS A C 1
ATOM 769 O O . LYS A 1 97 ? 17.351 -6.136 1.192 1.00 93.56 97 LYS A O 1
ATOM 774 N N . ILE A 1 98 ? 17.494 -4.946 -0.702 1.00 94.56 98 ILE A N 1
ATOM 775 C CA . ILE A 1 98 ? 16.050 -4.789 -0.884 1.00 94.56 98 ILE A CA 1
ATOM 776 C C . ILE A 1 98 ? 15.642 -5.241 -2.285 1.00 94.56 98 ILE A C 1
ATOM 778 O O . ILE A 1 98 ? 16.303 -4.899 -3.270 1.00 94.56 98 ILE A O 1
ATOM 782 N N . TRP A 1 99 ? 14.562 -6.012 -2.381 1.00 97.31 99 TRP A N 1
ATOM 783 C CA . TRP A 1 99 ? 14.019 -6.454 -3.659 1.00 97.31 99 TRP A CA 1
ATOM 784 C C . TRP A 1 99 ? 13.349 -5.293 -4.389 1.00 97.31 99 TRP A C 1
ATOM 786 O O . TRP A 1 99 ? 12.601 -4.514 -3.802 1.00 97.31 99 TRP A O 1
ATOM 796 N N . ARG A 1 100 ? 13.652 -5.145 -5.679 1.00 97.25 100 ARG A N 1
ATOM 797 C CA . ARG A 1 100 ? 13.130 -4.069 -6.522 1.00 97.25 100 ARG A CA 1
ATOM 798 C C . ARG A 1 100 ? 12.730 -4.590 -7.891 1.00 97.25 100 ARG A C 1
ATOM 800 O O . ARG A 1 100 ? 13.506 -5.281 -8.550 1.00 97.25 100 ARG A O 1
ATOM 807 N N . VAL A 1 101 ? 11.566 -4.161 -8.355 1.00 97.00 101 VAL A N 1
ATOM 808 C CA . VAL A 1 101 ? 11.116 -4.316 -9.734 1.00 97.00 101 VAL A CA 1
ATOM 809 C C . VAL A 1 101 ? 12.004 -3.457 -10.634 1.00 97.00 101 VAL A C 1
ATOM 811 O O . VAL A 1 101 ? 12.179 -2.254 -10.396 1.00 97.00 101 VAL A O 1
ATOM 814 N N . LYS A 1 102 ? 12.648 -4.093 -11.618 1.00 95.12 102 LYS A N 1
ATOM 815 C CA . LYS A 1 102 ? 13.636 -3.492 -12.533 1.00 95.12 102 LYS A CA 1
ATOM 816 C C . LYS A 1 102 ? 14.782 -2.728 -11.853 1.00 95.12 102 LYS A C 1
ATOM 818 O O . LYS A 1 102 ? 15.439 -1.895 -12.471 1.00 95.12 102 LYS A O 1
ATOM 823 N N . GLY A 1 103 ? 15.025 -2.976 -10.564 1.00 94.56 103 GLY A N 1
ATOM 824 C CA . GLY A 1 103 ? 16.029 -2.255 -9.778 1.00 94.56 103 GLY A CA 1
ATOM 825 C C . GLY A 1 103 ? 15.650 -0.815 -9.410 1.00 94.56 103 GLY A C 1
ATOM 826 O O . GLY A 1 103 ? 16.492 -0.105 -8.850 1.00 94.56 103 GLY A O 1
ATOM 827 N N . LEU A 1 104 ? 14.412 -0.392 -9.691 1.00 94.62 104 LEU A N 1
ATOM 828 C CA . LEU A 1 104 ? 13.939 0.982 -9.508 1.00 94.62 104 LEU A CA 1
ATOM 829 C C . LEU A 1 104 ? 12.997 1.112 -8.313 1.00 94.62 104 LEU A C 1
ATOM 831 O O . LEU A 1 104 ? 13.298 1.855 -7.380 1.00 94.62 104 LEU A O 1
ATOM 835 N N . ILE A 1 105 ? 11.907 0.350 -8.292 1.00 95.56 105 ILE A N 1
ATOM 836 C CA . ILE A 1 105 ? 10.801 0.516 -7.338 1.00 95.56 105 ILE A CA 1
ATOM 837 C C . ILE A 1 105 ? 10.511 -0.794 -6.599 1.00 95.56 105 ILE A C 1
ATOM 839 O O . ILE A 1 105 ? 10.866 -1.860 -7.085 1.00 95.56 105 ILE A O 1
ATOM 843 N N . GLN A 1 106 ? 9.929 -0.736 -5.402 1.00 96.00 106 GLN A N 1
ATOM 844 C CA . GLN A 1 106 ? 9.612 -1.938 -4.616 1.00 96.00 106 GLN A CA 1
ATOM 845 C C . GLN A 1 106 ? 8.216 -2.491 -4.894 1.00 96.00 106 GLN A C 1
ATOM 847 O O . GLN A 1 106 ? 7.979 -3.656 -4.626 1.00 96.00 106 GLN A O 1
ATOM 852 N N . VAL A 1 107 ? 7.291 -1.700 -5.430 1.00 96.38 107 VAL A N 1
ATOM 853 C CA . VAL A 1 107 ? 5.921 -2.157 -5.692 1.00 96.38 107 VAL A CA 1
ATOM 854 C C . VAL A 1 107 ? 5.801 -2.764 -7.088 1.00 96.38 107 VAL A C 1
ATOM 856 O O . VAL A 1 107 ? 6.515 -2.367 -8.004 1.00 96.38 107 VAL A O 1
ATOM 859 N N . SER A 1 108 ? 4.888 -3.718 -7.249 1.00 96.31 108 SER A N 1
ATOM 860 C CA . SER A 1 108 ? 4.494 -4.320 -8.537 1.00 96.31 108 SER A CA 1
ATOM 861 C C . SER A 1 108 ? 3.273 -3.636 -9.162 1.00 96.31 108 SER A C 1
ATOM 863 O O . SER A 1 108 ? 2.955 -3.851 -10.335 1.00 96.31 108 SER A O 1
ATOM 865 N N . ARG A 1 109 ? 2.592 -2.784 -8.386 1.00 95.88 109 ARG A N 1
ATOM 866 C CA . ARG A 1 109 ? 1.409 -2.033 -8.802 1.00 95.88 109 ARG A CA 1
ATOM 867 C C . ARG A 1 109 ? 1.512 -0.592 -8.332 1.00 95.88 109 ARG A C 1
ATOM 869 O O . ARG A 1 109 ? 1.911 -0.350 -7.195 1.00 95.88 109 ARG A O 1
ATOM 876 N N . SER A 1 110 ? 1.156 0.356 -9.189 1.00 95.38 110 SER A N 1
ATOM 877 C CA . SER A 1 110 ? 1.122 1.774 -8.822 1.00 95.38 110 SER A CA 1
ATOM 878 C C . SER A 1 110 ? 0.156 2.563 -9.696 1.00 95.38 110 SER A C 1
ATOM 880 O O . SER A 1 110 ? -0.139 2.189 -10.833 1.00 95.38 110 SER A O 1
ATOM 882 N N . ILE A 1 111 ? -0.307 3.702 -9.187 1.00 93.56 111 ILE A N 1
ATOM 883 C CA . ILE A 1 111 ? -0.880 4.776 -10.002 1.00 93.56 111 ILE A CA 1
ATOM 884 C C . ILE A 1 111 ? 0.278 5.709 -10.382 1.00 93.56 111 ILE A C 1
ATOM 886 O O . ILE A 1 111 ? 1.133 5.999 -9.551 1.00 93.56 111 ILE A O 1
ATOM 890 N N . GLY A 1 112 ? 0.342 6.156 -11.640 1.00 93.06 112 GLY A N 1
ATOM 891 C CA . GLY A 1 112 ? 1.515 6.870 -12.164 1.00 93.06 112 GLY A CA 1
ATOM 892 C C . GLY A 1 112 ? 2.544 5.929 -12.797 1.00 93.06 112 GLY A C 1
ATOM 893 O O . GLY A 1 112 ? 2.149 5.010 -13.512 1.00 93.06 112 GLY A O 1
ATOM 894 N N . ASP A 1 113 ? 3.842 6.195 -12.613 1.00 94.88 113 ASP A N 1
ATOM 895 C CA . ASP A 1 113 ? 4.974 5.428 -13.176 1.00 94.88 113 ASP A CA 1
ATOM 896 C C . ASP A 1 113 ? 4.788 4.992 -14.638 1.00 94.88 113 ASP A C 1
ATOM 898 O O . ASP A 1 113 ? 5.112 3.871 -15.033 1.00 94.88 113 ASP A O 1
ATOM 902 N N . ALA A 1 114 ? 4.246 5.887 -15.470 1.00 94.12 114 ALA A N 1
ATOM 903 C CA . ALA A 1 114 ? 3.867 5.567 -16.845 1.00 94.12 114 ALA A CA 1
ATOM 904 C C . ALA A 1 114 ? 5.047 5.008 -17.667 1.00 94.12 114 ALA A C 1
ATOM 906 O O . ALA A 1 114 ? 4.857 4.140 -18.519 1.00 94.12 114 ALA A O 1
ATOM 907 N N . TYR A 1 115 ? 6.273 5.427 -17.335 1.00 94.44 115 TYR A N 1
ATOM 908 C CA . TYR A 1 115 ? 7.533 4.958 -17.917 1.00 94.44 115 TYR A CA 1
ATOM 909 C C . TYR A 1 115 ? 7.869 3.481 -17.648 1.00 94.44 115 TYR A C 1
ATOM 911 O O . TYR A 1 115 ? 8.771 2.950 -18.294 1.00 94.44 115 TYR A O 1
ATOM 919 N N . LEU A 1 116 ? 7.170 2.817 -16.724 1.00 95.19 116 LEU A N 1
ATOM 920 C CA . LEU A 1 116 ? 7.237 1.368 -16.476 1.00 95.19 116 LEU A CA 1
ATOM 921 C C . LEU A 1 116 ? 6.013 0.625 -17.021 1.00 95.19 116 LEU A C 1
ATOM 923 O O . LEU A 1 116 ? 5.945 -0.599 -16.972 1.00 95.19 116 LEU A O 1
ATOM 927 N N . LYS A 1 117 ? 5.036 1.354 -17.559 1.00 94.00 117 LYS A N 1
ATOM 928 C CA . LYS A 1 117 ? 3.804 0.785 -18.107 1.00 94.00 117 LYS A CA 1
ATOM 929 C C . LYS A 1 117 ? 3.849 0.756 -19.625 1.00 94.00 117 LYS A C 1
ATOM 931 O O . LYS A 1 117 ? 3.579 -0.272 -20.233 1.00 94.00 117 LYS A O 1
ATOM 936 N N . LYS A 1 118 ? 4.270 1.857 -20.246 1.00 91.81 118 LYS A N 1
ATOM 937 C CA . LYS A 1 118 ? 4.424 1.941 -21.698 1.00 91.81 118 LYS A CA 1
ATOM 938 C C . LYS A 1 118 ? 5.824 2.406 -22.062 1.00 91.81 118 LYS A C 1
ATOM 940 O O . LYS A 1 118 ? 6.315 3.405 -21.535 1.00 91.81 118 LYS A O 1
ATOM 945 N N . ALA A 1 119 ? 6.445 1.702 -23.006 1.00 91.62 119 ALA A N 1
ATOM 946 C CA . ALA A 1 119 ? 7.787 2.023 -23.485 1.00 91.62 119 ALA A CA 1
ATOM 947 C C . ALA A 1 119 ? 7.873 3.444 -24.076 1.00 91.62 119 ALA A C 1
ATOM 949 O O . ALA A 1 119 ? 8.907 4.094 -23.958 1.00 91.62 119 ALA A O 1
ATOM 950 N N . GLU A 1 120 ? 6.769 3.971 -24.621 1.00 92.69 120 GLU A N 1
ATOM 951 C CA . GLU A 1 120 ? 6.673 5.342 -25.148 1.00 92.69 120 GLU A CA 1
ATOM 952 C C . GLU A 1 120 ? 6.907 6.440 -24.098 1.00 92.69 120 GLU A C 1
ATOM 954 O O . GLU A 1 120 ? 7.232 7.568 -24.461 1.00 92.69 120 GLU A O 1
ATOM 959 N N . PHE A 1 121 ? 6.764 6.132 -22.807 1.00 94.00 121 PHE A N 1
ATOM 960 C CA . PHE A 1 121 ? 7.066 7.059 -21.714 1.00 94.00 121 PHE A CA 1
ATOM 961 C C . PHE A 1 121 ? 8.460 6.832 -21.119 1.00 94.00 121 PHE A C 1
ATOM 963 O O . PHE A 1 121 ? 8.924 7.633 -20.310 1.00 94.00 121 PHE A O 1
ATOM 970 N N . ASN A 1 122 ? 9.164 5.770 -21.521 1.00 94.94 122 ASN A N 1
ATOM 971 C CA . ASN A 1 122 ? 10.526 5.475 -21.081 1.00 94.94 122 ASN A CA 1
ATOM 972 C C . ASN A 1 122 ? 11.574 6.203 -21.948 1.00 94.94 122 ASN A C 1
ATOM 974 O O . ASN A 1 122 ? 12.488 5.605 -22.506 1.00 94.94 122 ASN A O 1
ATOM 978 N N . ARG A 1 123 ? 11.419 7.519 -22.100 1.00 94.25 123 ARG A N 1
ATOM 979 C CA . ARG A 1 123 ? 12.289 8.379 -22.919 1.00 94.25 123 ARG A CA 1
ATOM 980 C C . ARG A 1 123 ? 12.361 9.785 -22.335 1.00 94.25 123 ARG A C 1
ATOM 982 O O . ARG A 1 123 ? 11.695 10.089 -21.350 1.00 94.25 123 ARG A O 1
ATOM 989 N N . GLU A 1 124 ? 13.196 10.635 -22.917 1.00 93.31 124 GLU A N 1
ATOM 990 C CA . GLU A 1 124 ? 13.297 12.041 -22.513 1.00 93.31 124 GLU A CA 1
ATOM 991 C C . GLU A 1 124 ? 11.923 12.733 -22.577 1.00 93.31 124 GLU A C 1
ATOM 993 O O . GLU A 1 124 ? 11.136 12.421 -23.474 1.00 93.31 124 GLU A O 1
ATOM 998 N N . PRO A 1 125 ? 11.590 13.610 -21.607 1.00 94.50 125 PRO A N 1
ATOM 999 C CA . PRO A 1 125 ? 12.464 14.245 -20.607 1.00 94.50 125 PRO A CA 1
ATOM 1000 C C . PRO A 1 125 ? 12.693 13.444 -19.306 1.00 94.50 125 PRO A C 1
ATOM 1002 O O . PRO A 1 125 ? 13.202 13.991 -18.327 1.00 94.50 125 PRO A O 1
ATOM 1005 N N . LEU A 1 126 ? 12.340 12.153 -19.251 1.00 94.50 126 LEU A N 1
ATOM 1006 C CA . LEU A 1 126 ? 12.558 11.327 -18.061 1.00 94.50 126 LEU A CA 1
ATOM 1007 C C . LEU A 1 126 ? 14.045 11.260 -17.672 1.00 94.50 126 LEU A C 1
ATOM 1009 O O . LEU A 1 126 ? 14.910 10.905 -18.485 1.00 94.50 126 LEU A O 1
ATOM 1013 N N . LEU A 1 127 ? 14.336 11.540 -16.396 1.00 94.81 127 LEU A N 1
ATOM 1014 C CA . LEU A 1 127 ? 15.700 11.485 -15.869 1.00 94.81 127 LEU A CA 1
ATOM 1015 C C . LEU A 1 127 ? 16.330 10.107 -16.142 1.00 94.81 127 LEU A C 1
ATOM 1017 O O . LEU A 1 127 ? 15.680 9.090 -15.884 1.00 94.81 127 LEU A O 1
ATOM 1021 N N . PRO A 1 128 ? 17.605 10.040 -16.578 1.00 94.56 128 PRO A N 1
ATOM 1022 C CA . PRO A 1 128 ? 18.271 8.780 -16.921 1.00 94.56 128 PRO A CA 1
ATOM 1023 C C . PRO A 1 128 ? 18.170 7.695 -15.842 1.00 94.56 128 PRO A C 1
ATOM 1025 O O . PRO A 1 128 ? 18.016 6.525 -16.163 1.00 94.56 128 PRO A O 1
ATOM 1028 N N . ARG A 1 129 ? 18.167 8.080 -14.558 1.00 92.88 129 ARG A N 1
ATOM 1029 C CA . ARG A 1 129 ? 18.037 7.149 -13.422 1.00 92.88 129 ARG A CA 1
ATOM 1030 C C . ARG A 1 129 ? 16.714 6.372 -13.365 1.00 92.88 129 ARG A C 1
ATOM 1032 O O . ARG A 1 129 ? 16.653 5.378 -12.654 1.00 92.88 129 ARG A O 1
ATOM 1039 N N . PHE A 1 130 ? 15.671 6.838 -14.054 1.00 93.31 130 PHE A N 1
ATOM 1040 C CA . PHE A 1 130 ? 14.362 6.180 -14.148 1.00 93.31 130 PHE A CA 1
ATOM 1041 C C . PHE A 1 130 ? 14.140 5.502 -15.509 1.00 93.31 130 PHE A C 1
ATOM 1043 O O . PHE A 1 130 ? 13.177 4.756 -15.678 1.00 93.31 130 PHE A O 1
ATOM 1050 N N . ARG A 1 131 ? 15.022 5.738 -16.489 1.00 94.44 131 ARG A N 1
ATOM 1051 C CA . ARG A 1 131 ? 14.944 5.094 -17.801 1.00 94.44 131 ARG A CA 1
ATOM 1052 C C . ARG A 1 131 ? 15.466 3.665 -17.712 1.00 94.44 131 ARG A C 1
ATOM 1054 O O . ARG A 1 131 ? 16.505 3.400 -17.111 1.00 94.44 131 ARG A O 1
ATOM 1061 N N . LEU A 1 132 ? 14.737 2.740 -18.325 1.00 92.62 132 LEU A N 1
ATOM 1062 C CA . LEU A 1 132 ? 15.190 1.371 -18.491 1.00 92.62 132 LEU A CA 1
ATOM 1063 C C . LEU A 1 132 ? 16.080 1.319 -19.737 1.00 92.62 132 LEU A C 1
ATOM 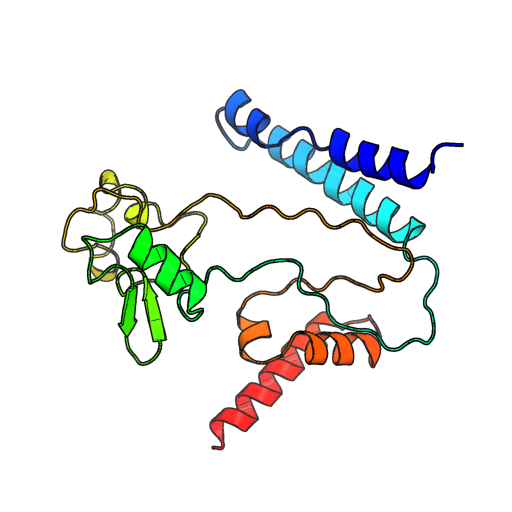1065 O O . LEU A 1 132 ? 15.701 1.845 -20.779 1.00 92.62 132 LEU A O 1
ATOM 1069 N N . PRO A 1 133 ? 17.259 0.681 -19.669 1.00 86.88 133 PRO A N 1
ATOM 1070 C CA . PRO A 1 133 ? 18.203 0.685 -20.785 1.00 86.88 133 PRO A CA 1
ATOM 1071 C C . PRO A 1 133 ? 17.719 -0.144 -21.982 1.00 86.88 133 PRO A C 1
ATOM 1073 O O . PRO A 1 133 ? 18.191 0.056 -23.097 1.00 86.88 133 PRO A O 1
ATOM 1076 N N . LYS A 1 134 ? 16.804 -1.095 -21.758 1.00 85.31 134 LYS A N 1
ATOM 1077 C CA . LYS A 1 134 ? 16.239 -1.960 -22.796 1.00 85.31 134 LYS A CA 1
ATOM 1078 C C . LYS A 1 134 ? 14.733 -1.722 -22.917 1.00 85.31 134 LYS A C 1
ATOM 1080 O O . LYS A 1 134 ? 14.072 -1.629 -21.877 1.00 85.31 134 LYS A O 1
ATOM 1085 N N . PRO A 1 135 ? 14.183 -1.695 -24.146 1.00 83.19 135 PRO A N 1
ATOM 1086 C CA . PRO A 1 135 ? 12.743 -1.714 -24.353 1.00 83.19 135 PRO A CA 1
ATOM 1087 C C . PRO A 1 135 ? 12.103 -2.928 -23.676 1.00 83.19 135 PRO A C 1
ATOM 1089 O O . PRO A 1 135 ? 12.697 -4.006 -23.609 1.00 83.19 135 PRO A O 1
ATOM 1092 N N . PHE A 1 136 ? 10.878 -2.752 -23.196 1.00 87.44 136 PHE A N 1
ATOM 1093 C CA . PHE A 1 136 ? 10.069 -3.814 -22.612 1.00 87.44 136 PHE A CA 1
ATOM 1094 C C . PHE A 1 136 ? 8.780 -3.974 -23.417 1.00 87.44 136 PHE A C 1
ATOM 1096 O O . PHE A 1 136 ? 8.162 -2.989 -23.816 1.00 87.44 136 PHE A O 1
ATOM 1103 N N . LEU A 1 137 ? 8.400 -5.227 -23.672 1.00 79.25 137 LEU A N 1
ATOM 1104 C CA . LEU A 1 137 ? 7.206 -5.571 -24.454 1.00 79.25 137 LEU A CA 1
ATOM 1105 C C . LEU A 1 137 ? 5.970 -5.781 -23.572 1.00 79.25 137 LEU A C 1
ATOM 1107 O O . LEU A 1 137 ? 4.851 -5.546 -24.013 1.00 79.25 137 LEU A O 1
ATOM 1111 N N . LYS A 1 138 ? 6.173 -6.216 -22.323 1.00 86.00 138 LYS A N 1
ATOM 1112 C CA . LYS A 1 138 ? 5.119 -6.372 -21.313 1.00 86.00 138 LYS A CA 1
ATOM 1113 C C . LYS A 1 138 ? 5.205 -5.244 -20.289 1.00 86.00 138 LYS A C 1
ATOM 1115 O O . LYS A 1 138 ? 6.310 -4.850 -19.918 1.00 86.00 138 LYS A O 1
ATOM 1120 N N . LEU A 1 139 ? 4.048 -4.775 -19.822 1.00 89.88 139 LEU A N 1
ATOM 1121 C CA . LEU A 1 139 ? 3.929 -3.792 -18.738 1.00 89.88 139 LEU A CA 1
ATOM 1122 C C . LEU A 1 139 ? 4.704 -4.289 -17.511 1.00 89.88 139 LEU A C 1
ATOM 1124 O O . LEU A 1 139 ? 4.457 -5.399 -17.055 1.00 89.88 139 LEU A O 1
ATOM 1128 N N . VAL A 1 140 ? 5.638 -3.491 -16.989 1.00 94.25 140 VAL A N 1
ATOM 1129 C CA . VAL A 1 140 ? 6.442 -3.865 -15.810 1.00 94.25 140 VAL A CA 1
ATOM 1130 C C . VAL A 1 140 ? 5.639 -3.694 -14.520 1.00 94.25 140 VAL A C 1
ATOM 1132 O O . VAL A 1 140 ? 5.821 -4.460 -13.579 1.00 94.25 140 VAL A O 1
ATOM 1135 N N . LEU A 1 141 ? 4.764 -2.685 -14.473 1.00 95.56 141 LEU A N 1
ATOM 1136 C CA . LEU A 1 141 ? 3.861 -2.428 -13.352 1.00 95.56 141 LEU A CA 1
ATOM 1137 C C . LEU A 1 141 ? 2.409 -2.474 -13.810 1.00 95.56 141 LEU A C 1
ATOM 1139 O O . LEU A 1 141 ? 2.081 -1.982 -14.891 1.00 95.56 141 LEU A O 1
ATOM 1143 N N . SER A 1 142 ? 1.532 -2.977 -12.946 1.00 94.31 142 SER A N 1
ATOM 1144 C CA . SER A 1 142 ? 0.089 -2.879 -13.158 1.00 94.31 142 SER A CA 1
ATOM 1145 C C . SER A 1 142 ? -0.482 -1.594 -12.550 1.00 94.31 142 SER A C 1
ATOM 1147 O O . SER A 1 142 ? -0.047 -1.145 -11.489 1.00 94.31 142 SER A O 1
ATOM 1149 N N . SER A 1 143 ? -1.464 -0.991 -13.218 1.00 93.75 143 SER A N 1
ATOM 1150 C CA . SER A 1 143 ? -2.354 0.021 -12.628 1.00 93.75 143 SER A CA 1
ATOM 1151 C C . SER A 1 143 ? -3.626 -0.582 -12.040 1.00 93.75 143 SER A C 1
ATOM 1153 O O . SER A 1 143 ? -4.380 0.139 -11.394 1.00 93.75 143 SER A O 1
ATOM 1155 N N . GLU A 1 144 ? -3.869 -1.873 -12.272 1.00 90.44 144 GLU A N 1
ATOM 1156 C CA . GLU A 1 144 ? -5.100 -2.535 -11.857 1.00 90.44 144 GLU A CA 1
ATOM 1157 C C . GLU A 1 144 ? -5.101 -2.757 -10.342 1.00 90.44 144 GLU A C 1
ATOM 1159 O O . GLU A 1 144 ? -4.206 -3.450 -9.824 1.00 90.44 144 GLU A O 1
ATOM 1164 N N . PRO A 1 145 ? -6.085 -2.203 -9.613 1.00 89.88 145 PRO A N 1
ATOM 1165 C CA . PRO A 1 145 ? -6.216 -2.458 -8.190 1.00 89.88 145 PRO A CA 1
ATOM 1166 C C . PRO A 1 145 ? -6.602 -3.920 -7.951 1.00 89.88 145 PRO A C 1
ATOM 1168 O O . PRO A 1 145 ? -7.252 -4.560 -8.777 1.00 89.88 145 PRO A O 1
ATOM 1171 N N . LEU A 1 146 ? -6.227 -4.451 -6.790 1.00 87.00 146 LEU A N 1
ATOM 1172 C CA . LEU A 1 146 ? -6.837 -5.675 -6.289 1.00 87.00 146 LEU A CA 1
ATOM 1173 C C . LEU A 1 146 ? -8.055 -5.291 -5.452 1.00 87.00 146 LEU A C 1
ATOM 1175 O O . LEU A 1 146 ? -7.919 -4.614 -4.434 1.00 87.00 146 LEU A O 1
ATOM 1179 N N . ILE A 1 147 ? -9.237 -5.711 -5.896 1.00 86.88 147 ILE A N 1
ATOM 1180 C CA . ILE A 1 147 ? -10.501 -5.403 -5.228 1.00 86.88 147 ILE A CA 1
ATOM 1181 C C . ILE A 1 147 ? -10.901 -6.597 -4.362 1.00 86.88 147 ILE A C 1
ATOM 1183 O O . ILE A 1 147 ? -11.027 -7.716 -4.858 1.00 86.88 147 ILE A O 1
ATOM 1187 N N . SER A 1 148 ? -11.123 -6.348 -3.074 1.00 86.31 148 SER A N 1
ATOM 1188 C CA . SER A 1 148 ? -11.711 -7.302 -2.136 1.00 86.31 148 SER A CA 1
ATOM 1189 C C . SER A 1 148 ? -12.976 -6.708 -1.521 1.00 86.31 148 SER A C 1
ATOM 1191 O O . SER A 1 148 ? -13.085 -5.497 -1.326 1.00 86.31 148 SER A O 1
ATOM 1193 N N . VAL A 1 149 ? -13.953 -7.569 -1.233 1.00 87.69 149 VAL A N 1
ATOM 1194 C CA . VAL A 1 149 ? -15.206 -7.183 -0.578 1.00 87.69 149 VAL A CA 1
ATOM 1195 C C . VAL A 1 149 ? -15.285 -7.911 0.752 1.00 87.69 149 VAL A C 1
ATOM 1197 O O . VAL A 1 149 ? -15.224 -9.139 0.800 1.00 87.69 149 VAL A O 1
ATOM 1200 N N . HIS A 1 150 ? -15.421 -7.146 1.830 1.00 85.56 150 HIS A N 1
ATOM 1201 C CA . HIS A 1 150 ? -15.581 -7.671 3.176 1.00 85.56 150 HIS A CA 1
ATOM 1202 C C . HIS A 1 150 ? -16.925 -7.223 3.740 1.00 85.56 150 HIS A C 1
ATOM 1204 O O . HIS A 1 150 ? -17.239 -6.032 3.752 1.00 85.56 150 HIS A O 1
ATOM 1210 N N . LYS A 1 151 ? -17.730 -8.188 4.188 1.00 86.12 151 LYS A N 1
ATOM 1211 C CA . LYS A 1 151 ? -19.010 -7.908 4.831 1.00 86.12 151 LYS A CA 1
ATOM 1212 C C . LYS A 1 151 ? -18.753 -7.496 6.276 1.00 86.12 151 LYS A C 1
ATOM 1214 O O . LYS A 1 151 ? -18.141 -8.261 7.008 1.00 86.12 151 LYS A O 1
ATOM 1219 N N . LEU A 1 152 ? -19.256 -6.329 6.676 1.00 86.19 152 LEU A N 1
ATOM 1220 C CA . LEU A 1 152 ? -19.176 -5.909 8.072 1.00 86.19 152 LEU A CA 1
ATOM 1221 C C . LEU A 1 152 ? -20.083 -6.769 8.951 1.00 86.19 152 LEU A C 1
ATOM 1223 O O . LEU A 1 152 ? -21.239 -7.039 8.600 1.00 86.19 152 LEU A O 1
ATOM 1227 N N . HIS A 1 153 ? -19.547 -7.133 10.106 1.00 84.56 153 HIS A N 1
ATOM 1228 C CA . HIS A 1 153 ? -20.214 -7.875 11.157 1.00 84.56 153 HIS A CA 1
ATOM 1229 C C . HIS A 1 153 ? -20.379 -7.010 12.417 1.00 84.56 153 HIS A C 1
ATOM 1231 O O . HIS A 1 153 ? -19.570 -6.110 12.660 1.00 84.56 153 HIS A O 1
ATOM 1237 N N . PRO A 1 154 ? -21.408 -7.260 13.248 1.00 84.44 154 PRO A N 1
ATOM 1238 C CA . PRO A 1 154 ? -21.597 -6.518 14.493 1.00 84.44 154 PRO A CA 1
ATOM 1239 C C . PRO A 1 154 ? -20.434 -6.612 15.491 1.00 84.44 154 PRO A C 1
ATOM 1241 O O . PRO A 1 154 ? -20.308 -5.775 16.385 1.00 84.44 154 PRO A O 1
ATOM 1244 N N . GLU A 1 155 ? -19.600 -7.641 15.360 1.00 85.56 155 GLU A N 1
ATOM 1245 C CA . GLU A 1 155 ? -18.416 -7.893 16.176 1.00 85.56 155 GLU A CA 1
ATOM 1246 C C . GLU A 1 155 ? -17.197 -7.058 15.759 1.00 85.56 155 GLU A C 1
ATOM 1248 O O . GLU A 1 155 ? -16.266 -6.904 16.557 1.00 85.56 155 GLU A O 1
ATOM 1253 N N . ASP A 1 156 ? -17.194 -6.494 14.551 1.00 88.19 156 ASP A N 1
ATOM 1254 C CA . ASP A 1 156 ? -16.101 -5.660 14.055 1.00 88.19 156 ASP A CA 1
ATOM 1255 C C . ASP A 1 156 ? -15.996 -4.364 14.877 1.00 88.19 156 ASP A C 1
ATOM 1257 O O . ASP A 1 156 ? -16.992 -3.733 15.233 1.00 88.19 156 ASP A O 1
ATOM 1261 N N . GLN A 1 157 ? -14.768 -3.959 15.218 1.00 87.88 157 GLN A N 1
ATOM 1262 C CA . GLN A 1 157 ? -14.542 -2.881 16.195 1.00 87.88 157 GLN A CA 1
ATOM 1263 C C . GLN A 1 157 ? -14.063 -1.565 15.572 1.00 87.88 157 GLN A C 1
ATOM 1265 O O . GLN A 1 157 ? -14.416 -0.473 16.044 1.00 87.88 157 GLN A O 1
ATOM 1270 N N . PHE A 1 158 ? -13.171 -1.664 14.588 1.00 90.81 158 PHE A N 1
ATOM 1271 C CA . PHE A 1 158 ? -12.547 -0.544 13.891 1.00 90.81 158 PHE A CA 1
ATOM 1272 C C . PHE A 1 158 ? -11.778 -1.041 12.663 1.00 90.81 158 PHE A C 1
ATOM 1274 O O . PHE A 1 158 ? -11.466 -2.222 12.540 1.00 90.81 158 PHE A O 1
ATOM 1281 N N . LEU A 1 159 ? -11.411 -0.100 11.795 1.00 92.50 159 LEU A N 1
ATOM 1282 C CA . LEU A 1 159 ? -10.576 -0.325 10.624 1.00 92.50 159 LEU A CA 1
ATOM 1283 C C . LEU A 1 159 ? -9.316 0.539 10.727 1.00 92.50 159 LEU A C 1
ATOM 1285 O O . LEU A 1 159 ? -9.395 1.703 11.126 1.00 92.50 159 LEU A O 1
ATOM 1289 N N . ILE A 1 160 ? -8.156 -0.029 10.394 1.00 95.00 160 ILE A N 1
ATOM 1290 C CA . ILE A 1 160 ? -6.886 0.701 10.334 1.00 95.00 160 ILE A CA 1
ATOM 1291 C C . ILE A 1 160 ? -6.428 0.743 8.880 1.00 95.00 160 ILE A C 1
ATOM 1293 O O . ILE A 1 160 ? -6.126 -0.292 8.293 1.00 95.00 160 ILE A O 1
ATOM 1297 N N . PHE A 1 161 ? -6.310 1.952 8.337 1.00 94.25 161 PHE A N 1
ATOM 1298 C CA . PHE A 1 161 ? -5.575 2.211 7.104 1.00 94.25 161 PHE A CA 1
ATOM 1299 C C . PHE A 1 161 ? -4.285 2.948 7.438 1.00 94.25 161 PHE A C 1
ATOM 1301 O O . PHE A 1 161 ? -4.292 3.925 8.188 1.00 94.25 161 PHE A O 1
ATOM 1308 N N . ALA A 1 162 ? -3.175 2.483 6.878 1.00 95.25 162 ALA A N 1
ATOM 1309 C CA . ALA A 1 162 ? -1.884 3.140 7.008 1.00 95.25 162 ALA A CA 1
ATOM 1310 C C . ALA A 1 162 ? -0.988 2.793 5.819 1.00 95.25 162 ALA A C 1
ATOM 1312 O O . ALA A 1 162 ? -1.194 1.775 5.158 1.00 95.25 162 ALA A O 1
ATOM 1313 N N . SER A 1 163 ? 0.007 3.641 5.566 1.00 93.50 163 SER A N 1
ATOM 1314 C CA . SER A 1 163 ? 1.054 3.373 4.582 1.00 93.50 163 SER A CA 1
ATOM 1315 C C . SER A 1 163 ? 2.070 2.351 5.097 1.00 93.50 163 SER A C 1
ATOM 1317 O O . SER A 1 163 ? 2.204 2.149 6.308 1.00 93.50 163 SER A O 1
ATOM 1319 N N . ASP A 1 164 ? 2.846 1.775 4.176 1.00 89.50 164 ASP A N 1
ATOM 1320 C CA . ASP A 1 164 ? 3.916 0.801 4.440 1.00 89.50 164 ASP A CA 1
ATOM 1321 C C . ASP A 1 164 ? 4.862 1.250 5.564 1.00 89.50 164 ASP A C 1
ATOM 1323 O O . ASP A 1 164 ? 5.294 0.443 6.381 1.00 89.50 164 ASP A O 1
ATOM 1327 N N . GLY A 1 165 ? 5.111 2.559 5.696 1.00 90.56 165 GLY A N 1
ATOM 1328 C CA . GLY A 1 165 ? 5.966 3.108 6.751 1.00 90.56 165 GLY A CA 1
ATOM 1329 C C . GLY A 1 165 ? 5.498 2.809 8.185 1.00 90.56 165 GLY A C 1
ATOM 1330 O O . GLY A 1 165 ? 6.315 2.893 9.105 1.00 90.56 165 GLY A O 1
ATOM 1331 N N . LEU A 1 166 ? 4.219 2.465 8.398 1.00 95.00 166 LEU A N 1
ATOM 1332 C CA . LEU A 1 166 ? 3.726 1.928 9.670 1.00 95.00 166 LEU A CA 1
ATOM 1333 C C . LEU A 1 166 ? 4.038 0.426 9.793 1.00 95.00 166 LEU A C 1
ATOM 1335 O O . LEU A 1 166 ? 4.620 -0.015 10.790 1.00 95.00 166 LEU A O 1
ATOM 1339 N N . TRP A 1 167 ? 3.662 -0.340 8.769 1.00 93.50 167 TRP A N 1
ATOM 1340 C CA . TRP A 1 167 ? 3.693 -1.805 8.743 1.00 93.50 167 TRP A CA 1
ATOM 1341 C C . TRP A 1 167 ? 5.112 -2.392 8.673 1.00 93.50 167 TRP A C 1
ATOM 1343 O O . TRP A 1 167 ? 5.359 -3.482 9.177 1.00 93.50 167 TRP A O 1
ATOM 1353 N N . GLU A 1 168 ? 6.100 -1.623 8.204 1.00 89.81 168 GLU A N 1
ATOM 1354 C CA . GLU A 1 168 ? 7.534 -1.963 8.287 1.00 89.81 168 GLU A CA 1
ATOM 1355 C C . GLU A 1 168 ? 8.045 -2.150 9.738 1.00 89.81 168 GLU A C 1
ATOM 1357 O O . GLU A 1 168 ? 9.124 -2.714 9.991 1.00 89.81 168 GLU A O 1
ATOM 1362 N N . HIS A 1 169 ? 7.293 -1.643 10.720 1.00 93.56 169 HIS A N 1
ATOM 1363 C CA . HIS A 1 169 ? 7.700 -1.602 12.124 1.00 93.56 169 HIS A CA 1
ATOM 1364 C C . HIS A 1 169 ? 6.699 -2.236 13.086 1.00 93.56 169 HIS A C 1
ATOM 1366 O O . HIS A 1 169 ? 7.110 -2.679 14.164 1.00 93.56 169 HIS A O 1
ATOM 1372 N N . LEU A 1 170 ? 5.418 -2.279 12.729 1.00 95.75 170 LEU A N 1
ATOM 1373 C CA . LEU A 1 170 ? 4.361 -2.867 13.543 1.00 95.75 170 LEU A CA 1
ATOM 1374 C C . LEU A 1 170 ? 3.688 -4.004 12.785 1.00 95.75 170 LEU A C 1
ATOM 1376 O O . LEU A 1 170 ? 3.302 -3.841 11.635 1.00 95.75 170 LEU A O 1
ATOM 1380 N N . SER A 1 171 ? 3.499 -5.131 13.465 1.00 96.25 171 SER A N 1
ATOM 1381 C CA . SER A 1 171 ? 2.576 -6.162 12.995 1.00 96.25 171 SER A CA 1
ATOM 1382 C C . SER A 1 171 ? 1.122 -5.696 13.125 1.00 96.25 171 SER A C 1
ATOM 1384 O O . SER A 1 171 ? 0.799 -4.833 13.949 1.00 96.25 171 SER A O 1
ATOM 1386 N N . ASN A 1 172 ? 0.224 -6.325 12.361 1.00 97.12 172 ASN A N 1
ATOM 1387 C CA . ASN A 1 172 ? -1.212 -6.031 12.401 1.00 97.12 172 ASN A CA 1
ATOM 1388 C C . ASN A 1 172 ? -1.774 -6.122 13.830 1.00 97.12 172 ASN A C 1
ATOM 1390 O O . ASN A 1 172 ? -2.498 -5.230 14.274 1.00 97.12 172 ASN A O 1
ATOM 1394 N N . GLN A 1 173 ? -1.390 -7.161 14.581 1.00 97.62 173 GLN A N 1
ATOM 1395 C CA . GLN A 1 173 ? -1.873 -7.354 15.949 1.00 97.62 173 GLN A CA 1
ATOM 1396 C C . GLN A 1 173 ? -1.289 -6.330 16.930 1.00 97.62 173 GLN A C 1
ATOM 1398 O O . GLN A 1 173 ? -1.996 -5.875 17.822 1.00 97.62 173 GLN A O 1
ATOM 1403 N N . GLU A 1 174 ? -0.034 -5.901 16.766 1.00 96.81 174 GLU A N 1
ATOM 1404 C CA . GLU A 1 174 ? 0.523 -4.822 17.594 1.00 96.81 174 GLU A CA 1
ATOM 1405 C C . GLU A 1 174 ? -0.230 -3.504 17.390 1.00 96.81 174 GLU A C 1
ATOM 1407 O O . GLU A 1 174 ? -0.516 -2.806 18.363 1.00 96.81 174 GLU A O 1
ATOM 1412 N N . ALA A 1 175 ? -0.592 -3.177 16.146 1.00 97.25 175 ALA A N 1
ATOM 1413 C CA . ALA A 1 175 ? -1.403 -1.999 15.854 1.00 97.25 175 ALA A CA 1
ATOM 1414 C C . ALA A 1 175 ? -2.800 -2.103 16.493 1.00 97.25 175 ALA A C 1
ATOM 1416 O O . ALA A 1 175 ? -3.239 -1.156 17.148 1.00 97.25 175 ALA A O 1
ATOM 1417 N N . VAL A 1 176 ? -3.462 -3.262 16.380 1.00 96.12 176 VAL A N 1
ATOM 1418 C CA . VAL A 1 176 ? -4.748 -3.538 17.048 1.00 96.12 176 VAL A CA 1
ATOM 1419 C C . VAL A 1 176 ? -4.631 -3.389 18.564 1.00 96.12 176 VAL A C 1
ATOM 1421 O O . VAL A 1 176 ? -5.432 -2.677 19.168 1.00 96.12 176 VAL A O 1
ATOM 1424 N N . ASN A 1 177 ? -3.597 -3.966 19.177 1.00 95.19 177 ASN A N 1
ATOM 1425 C CA . ASN A 1 177 ? -3.364 -3.873 20.616 1.00 95.19 177 ASN A CA 1
ATOM 1426 C C . ASN A 1 177 ? -3.172 -2.417 21.066 1.00 95.19 177 ASN A C 1
ATOM 1428 O O . ASN A 1 177 ? -3.669 -2.033 22.123 1.00 95.19 177 ASN A O 1
ATOM 1432 N N . ILE A 1 178 ? -2.497 -1.577 20.274 1.00 95.12 178 ILE A N 1
ATOM 1433 C CA . ILE A 1 178 ? -2.386 -0.141 20.570 1.00 95.12 178 ILE A CA 1
ATOM 1434 C C . ILE A 1 178 ? -3.760 0.536 20.483 1.00 95.12 178 ILE A C 1
ATOM 1436 O O . ILE A 1 178 ? -4.108 1.313 21.366 1.00 95.12 178 ILE A O 1
ATOM 1440 N N . VAL A 1 179 ? -4.563 0.253 19.456 1.00 94.88 179 VAL A N 1
ATOM 1441 C CA . VAL A 1 179 ? -5.890 0.878 19.307 1.00 94.88 179 VAL A CA 1
ATOM 1442 C C . VAL A 1 179 ? -6.843 0.486 20.437 1.00 94.88 179 VAL A C 1
ATOM 1444 O O . VAL A 1 179 ? -7.596 1.331 20.916 1.00 94.88 179 VAL A O 1
ATOM 1447 N N . VAL A 1 180 ? -6.798 -0.767 20.890 1.00 92.25 180 VAL A N 1
ATOM 1448 C CA . VAL A 1 180 ? -7.674 -1.280 21.954 1.00 92.25 180 VAL A CA 1
ATOM 1449 C C . VAL A 1 180 ? -7.300 -0.732 23.331 1.00 92.25 180 VAL A C 1
ATOM 1451 O O . VAL A 1 180 ? -8.186 -0.404 24.116 1.00 92.25 180 VAL A O 1
ATOM 1454 N N . ASN 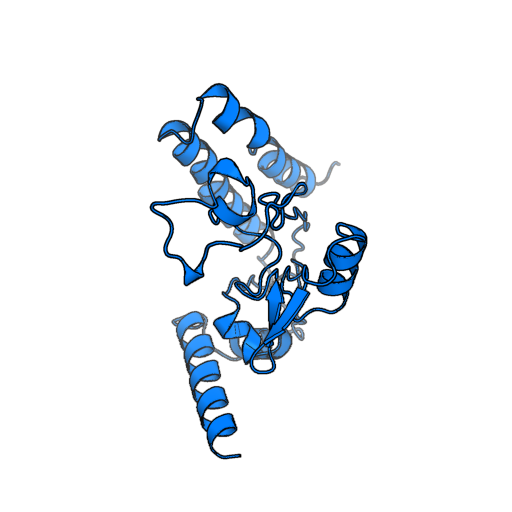A 1 181 ? -6.005 -0.602 23.628 1.00 92.19 181 ASN A N 1
ATOM 1455 C CA . ASN A 1 181 ? -5.529 -0.237 24.968 1.00 92.19 181 ASN A CA 1
ATOM 1456 C C . ASN A 1 181 ? -5.454 1.276 25.230 1.00 92.19 181 ASN A C 1
ATOM 1458 O O . ASN A 1 181 ? -5.078 1.688 26.327 1.00 92.19 181 ASN A O 1
ATOM 1462 N N . TYR A 1 182 ? -5.785 2.121 24.250 1.00 91.88 182 TYR A N 1
ATOM 1463 C CA . TYR A 1 182 ? -5.680 3.574 24.385 1.00 91.88 182 TYR A CA 1
ATOM 1464 C C . TYR A 1 182 ? -6.948 4.304 23.916 1.00 91.88 182 TYR A C 1
ATOM 1466 O O . TYR A 1 182 ? -7.667 3.818 23.044 1.00 91.88 182 TYR A O 1
ATOM 1474 N N . PRO A 1 183 ? -7.222 5.515 24.446 1.00 89.50 183 PRO A N 1
ATOM 1475 C CA . PRO A 1 183 ? -8.325 6.340 23.965 1.00 89.50 183 PRO A CA 1
ATOM 1476 C C . PRO A 1 183 ? -8.219 6.619 22.462 1.00 89.50 183 PRO A C 1
ATOM 1478 O O . PRO A 1 183 ? -7.126 6.845 21.940 1.00 89.50 183 PRO A O 1
ATOM 1481 N N . ARG A 1 184 ? -9.372 6.678 21.782 1.00 86.25 184 ARG A N 1
ATOM 1482 C CA . ARG A 1 184 ? -9.448 6.971 20.337 1.00 86.25 184 ARG A CA 1
ATOM 1483 C C . ARG A 1 184 ? -8.920 8.363 19.982 1.00 86.25 184 ARG A C 1
ATOM 1485 O O . ARG A 1 184 ? -8.406 8.559 18.883 1.00 86.25 184 ARG A O 1
ATOM 1492 N N . TYR A 1 185 ? -9.028 9.317 20.906 1.00 92.12 185 TYR A N 1
ATOM 1493 C CA . TYR A 1 185 ? -8.454 10.647 20.730 1.00 92.12 185 TYR A CA 1
ATOM 1494 C C . TYR A 1 185 ? -6.931 10.541 20.524 1.00 92.12 185 TYR A C 1
ATOM 1496 O O . TYR A 1 185 ? -6.223 9.943 21.337 1.00 92.12 185 TYR A O 1
ATOM 1504 N N . GLU A 1 186 ? -6.441 11.093 19.410 1.00 93.75 186 GLU A N 1
ATOM 1505 C CA . GLU A 1 186 ? -5.042 11.003 18.956 1.00 93.75 186 GLU A CA 1
ATOM 1506 C C . GLU A 1 186 ? -4.505 9.577 18.695 1.00 93.75 186 GLU A C 1
ATOM 1508 O O . GLU A 1 186 ? -3.286 9.376 18.649 1.00 93.75 186 GLU A O 1
ATOM 1513 N N . ILE A 1 187 ? -5.360 8.568 18.482 1.00 95.69 187 ILE A N 1
ATOM 1514 C CA . ILE A 1 187 ? -4.876 7.184 18.350 1.00 95.69 187 ILE A CA 1
ATOM 1515 C C . ILE A 1 187 ? -3.932 6.982 17.156 1.00 95.69 187 ILE A C 1
ATOM 1517 O O . ILE A 1 187 ? -2.898 6.324 17.286 1.00 95.69 187 ILE A O 1
ATOM 1521 N N . ALA A 1 188 ? -4.208 7.641 16.026 1.00 95.56 188 ALA A N 1
ATOM 1522 C CA . ALA A 1 188 ? -3.335 7.617 14.853 1.00 95.56 188 ALA A CA 1
ATOM 1523 C C . ALA A 1 188 ? -1.938 8.185 15.167 1.00 95.56 188 ALA A C 1
ATOM 1525 O O . ALA A 1 188 ? -0.917 7.590 14.823 1.00 95.56 188 ALA A O 1
ATOM 1526 N N . ARG A 1 189 ? -1.867 9.296 15.913 1.00 95.69 189 ARG A N 1
ATOM 1527 C CA . ARG A 1 189 ? -0.595 9.886 16.359 1.00 95.69 189 ARG A CA 1
ATOM 1528 C C . ARG A 1 189 ? 0.169 8.942 17.287 1.00 95.69 189 ARG A C 1
ATOM 1530 O O . ARG A 1 189 ? 1.398 8.899 17.245 1.00 95.69 189 ARG A O 1
ATOM 1537 N N . ARG A 1 190 ? -0.535 8.186 18.131 1.00 96.38 190 ARG A N 1
ATOM 1538 C CA . ARG A 1 190 ? 0.083 7.203 19.029 1.00 96.38 190 ARG A CA 1
ATOM 1539 C C . ARG A 1 190 ? 0.691 6.027 18.259 1.00 96.38 190 ARG A C 1
ATOM 1541 O O . ARG A 1 190 ? 1.820 5.655 18.570 1.00 96.38 190 ARG A O 1
ATOM 1548 N N . LEU A 1 191 ? 0.019 5.525 17.219 1.00 97.00 191 LEU A N 1
ATOM 1549 C CA . LEU A 1 191 ? 0.585 4.525 16.299 1.00 97.00 191 LEU A CA 1
ATOM 1550 C C . LEU A 1 191 ? 1.886 5.030 15.649 1.00 97.00 191 LEU A C 1
ATOM 1552 O O . LEU A 1 191 ? 2.902 4.338 15.676 1.00 97.00 191 LEU A O 1
ATOM 1556 N N . VAL A 1 192 ? 1.902 6.278 15.165 1.00 96.19 192 VAL A N 1
ATOM 1557 C CA . VAL A 1 192 ? 3.111 6.901 14.590 1.00 96.19 192 VAL A CA 1
ATOM 1558 C C . VAL A 1 192 ? 4.244 7.005 15.620 1.00 96.19 192 VAL A C 1
ATOM 1560 O O . VAL A 1 192 ? 5.393 6.669 15.329 1.00 96.19 192 VAL A O 1
ATOM 1563 N N . LYS A 1 193 ? 3.943 7.410 16.860 1.00 95.75 193 LYS A N 1
ATOM 1564 C CA . LYS A 1 193 ? 4.939 7.452 17.945 1.00 95.75 193 LYS A CA 1
ATOM 1565 C C . LYS A 1 193 ? 5.519 6.074 18.270 1.00 95.75 193 LYS A C 1
ATOM 1567 O O . LYS A 1 193 ? 6.725 5.976 18.491 1.00 95.75 193 LYS A O 1
ATOM 1572 N N . ALA A 1 194 ? 4.699 5.023 18.266 1.00 95.50 194 ALA A N 1
ATOM 1573 C CA . ALA A 1 194 ? 5.161 3.656 18.503 1.00 95.50 194 ALA A CA 1
ATOM 1574 C C . ALA A 1 194 ? 6.177 3.205 17.437 1.00 95.50 194 ALA A C 1
ATOM 1576 O O . ALA A 1 194 ? 7.200 2.602 17.768 1.00 95.50 194 ALA A O 1
ATOM 1577 N N . VAL A 1 195 ? 5.955 3.574 16.170 1.00 95.56 195 VAL A N 1
ATOM 1578 C CA . VAL A 1 195 ? 6.923 3.337 15.087 1.00 95.56 195 VAL A CA 1
ATOM 1579 C C . VAL A 1 195 ? 8.235 4.075 15.330 1.00 95.56 195 VAL A C 1
ATOM 1581 O O . VAL A 1 195 ? 9.302 3.475 15.198 1.00 95.56 195 VAL A O 1
ATOM 1584 N N . HIS A 1 196 ? 8.191 5.355 15.710 1.00 93.88 196 HIS A N 1
ATOM 1585 C CA . HIS A 1 196 ? 9.409 6.116 16.010 1.00 93.88 196 HIS A CA 1
ATOM 1586 C C . HIS A 1 196 ? 10.220 5.490 17.148 1.00 93.88 196 HIS A C 1
ATOM 1588 O O . HIS A 1 196 ? 11.438 5.367 17.022 1.00 93.88 196 HIS A O 1
ATOM 1594 N N . PHE A 1 197 ? 9.549 5.034 18.205 1.00 92.44 197 PHE A N 1
ATOM 1595 C CA . PHE A 1 197 ? 10.193 4.345 19.319 1.00 92.44 197 PHE A CA 1
ATOM 1596 C C . PHE A 1 197 ? 10.864 3.033 18.872 1.00 92.44 197 PHE A C 1
ATOM 1598 O O . PHE A 1 197 ? 12.051 2.824 19.115 1.00 92.44 197 PHE A O 1
ATOM 1605 N N . LYS A 1 198 ? 10.165 2.182 18.105 1.00 91.62 198 LYS A N 1
ATOM 1606 C CA . LYS A 1 198 ? 10.762 0.954 17.545 1.00 91.62 198 LYS A CA 1
ATOM 1607 C C . LYS A 1 198 ? 11.926 1.227 16.589 1.00 91.62 198 LYS A C 1
ATOM 1609 O O . LYS A 1 198 ? 12.888 0.459 16.561 1.00 91.62 198 LYS A O 1
ATOM 1614 N N . LYS A 1 199 ? 11.854 2.302 15.796 1.00 89.25 199 LYS A N 1
ATOM 1615 C CA . LYS A 1 199 ? 12.952 2.726 14.912 1.00 89.25 199 LYS A CA 1
ATOM 1616 C C . LYS A 1 199 ? 14.214 3.073 15.704 1.00 89.25 199 LYS A C 1
ATOM 1618 O O . LYS A 1 199 ? 15.299 2.770 15.221 1.00 89.25 199 LYS A O 1
ATOM 1623 N N . GLN A 1 200 ? 14.085 3.688 16.881 1.00 87.94 200 GLN A N 1
ATOM 1624 C CA . GLN A 1 200 ? 15.223 4.016 17.749 1.00 87.94 200 GLN A CA 1
ATOM 1625 C C . GLN A 1 200 ? 15.880 2.743 18.301 1.00 87.94 200 GLN A C 1
ATOM 1627 O O . GLN A 1 200 ? 17.069 2.544 18.081 1.00 87.94 200 GLN A O 1
ATOM 1632 N N . LEU A 1 201 ? 15.091 1.810 18.845 1.00 84.56 201 LEU A N 1
ATOM 1633 C CA . LEU A 1 201 ? 15.596 0.531 19.376 1.00 84.56 201 LEU A CA 1
ATOM 1634 C C . LEU A 1 201 ? 16.327 -0.340 18.339 1.00 84.56 201 LEU A C 1
ATOM 1636 O O . LEU A 1 201 ? 17.205 -1.125 18.685 1.00 84.56 201 LEU A O 1
ATOM 1640 N N . ARG A 1 202 ? 15.956 -0.241 17.055 1.00 78.31 202 ARG A N 1
ATOM 1641 C CA . ARG A 1 202 ? 16.633 -0.964 15.964 1.00 78.31 202 ARG A CA 1
ATOM 1642 C C . ARG A 1 202 ? 17.969 -0.340 15.551 1.00 78.31 202 ARG A C 1
ATOM 1644 O O . ARG A 1 202 ? 18.749 -1.033 14.918 1.00 78.31 202 ARG A O 1
ATOM 1651 N N . LYS A 1 203 ? 18.213 0.941 15.847 1.00 70.12 203 LYS A N 1
ATOM 1652 C CA . LYS A 1 203 ? 19.481 1.626 15.529 1.00 70.12 203 LYS A CA 1
ATOM 1653 C C . LYS A 1 203 ? 20.566 1.394 16.582 1.00 70.12 203 LYS A C 1
ATOM 1655 O O . LYS A 1 203 ? 21.725 1.673 16.313 1.00 70.12 203 LYS A O 1
ATOM 1660 N N . GLU A 1 204 ? 20.179 0.915 17.760 1.00 57.47 204 GLU A N 1
ATOM 1661 C CA . GLU A 1 204 ? 21.070 0.625 18.891 1.00 57.47 204 GLU A CA 1
ATOM 1662 C C . GLU A 1 204 ? 21.617 -0.818 18.873 1.00 57.47 204 GLU A C 1
ATOM 1664 O O . GLU A 1 204 ? 22.330 -1.216 19.791 1.00 57.47 204 GLU A O 1
ATOM 1669 N N . LYS A 1 205 ? 21.291 -1.602 17.837 1.00 49.41 205 LYS A N 1
ATOM 1670 C CA . LYS A 1 205 ? 21.773 -2.970 17.598 1.00 49.41 205 LYS A CA 1
ATOM 1671 C C . LYS A 1 205 ? 22.577 -3.030 16.308 1.00 49.41 205 LYS A C 1
ATOM 1673 O O . LYS A 1 205 ? 23.556 -3.802 16.286 1.00 49.41 205 LYS A O 1
#

pLDDT: mean 83.65, std 16.0, range [37.72, 97.62]

InterPro domains:
  IPR001932 PPM-type phosphatase-like domain [PF00481] (63-180)
  IPR001932 PPM-type phosphatase-like domain [PS51746] (1-205)
  IPR001932 PPM-type phosphatase-like domain [SM00332] (2-196)
  IPR001932 PPM-type phosphatase-like domain [cd00143] (59-193)
  IPR015655 Protein phosphatase 2C [PTHR47992] (58-199)
  IPR036457 PPM-type phosphatase-like domain superfamily [G3DSA:3.60.40.10] (16-205)
  IPR036457 PPM-type phosphatase-like domain superfamily [SSF81606] (30-195)

Sequence (205 aa):
MLDESLREQSLCVSKSEPINGYASEHQGISENVIEKAFLPTEECFPSLVNKQWLKRGTREVTAIQLSTEHNANMESVRAELQSLHHHDSQIVVLKHKIWRVKGLIQVSRSIGDAYLKKAEFNREPLLPRFRLPKPFLKLVLSSEPLISVHKLHPEDQFLIFASDGLWEHLSNQEAVNIVVNYPRYEIARRLVKAVHFKKQLRKEK

Secondary structure (DSSP, 8-state):
---HHHHHHHHHHHHS--TTTHHHHTTS--HHHHHHHHHHHHHHHHHHHHHHS----S--------S---BTTSHHHHHHHHHHTTT-TTSEEEETTEEEETTTBSBSB-SS-GGGT-GGGSSTTS-GGGS-SS--SS-SSB-PPPP------TT--------HHHHTT--HHHHHHHHHHS-STTHHHHHHHHHHHHHHHHH--

Foldseek 3Di:
DPPVLVVLVVVLVVLPDPLVVPCVVVVHCDPVSVVSVVVSCVPSVVVNCVVQQVDDDPDDDDFDDQDDAQFQVDPVNVVVQCVVCVPCPQQWDQDPNAIAGNNQHGGQADDDLVVQAAVVNLDPPDDPSSHRPDDDPHRSHHPDDDDGDDRGHSNDHDDDDDDVLLCVQDDRVRLVVQCVVDDPVCSVVVSVVSSVVSVVVVVVD

Organism: NCBI:txid60419

Radius of gyration: 21.4 Å; chains: 1; bounding box: 60×33×52 Å